Protein AF-0000000086458812 (afdb_homodimer)

InterPro domains:
  IPR002119 Histone H2A [PR00620] (12-34)
  IPR002119 Histone H2A [PR00620] (41-56)
  IPR002119 Histone H2A [PR00620] (56-69)
  IPR002119 Histone H2A [PR00620] (84-96)
  IPR002119 Histone H2A [PR00620] (98-116)
  IPR002119 Histone H2A [PTHR23430] (8-106)
  IPR002119 Histone H2A [SM00414] (1-117)
  IPR007125 Core Histone H2A/H2B/H3 domain [PF00125] (4-87)
  IPR009072 Histone-fold [G3DSA:1.10.20.10] (2-113)
  IPR009072 Histone-fold [SSF47113] (6-96)
  IPR032454 Histone H2A, C-terminal domain [PF16211] (92-106)
  IPR061508 Histone H2A, histone fold [cd00074] (14-102)

Sequence (238 aa):
MTGQRKTRAKASPKSRSSRAGLQFSVGRVHRLMRNANYADRIGAGASVLLAAVLEYLSAEILELAGNAAKDNKKIIIMPRHLQLAIRNDEKLNKLLEGVTIAQGGVPMPTDPPAPAPLFMTGQRKTRAKASPKSRSSRAGLQFSVGRVHRLMRNANYADRIGAGASVLLAAVLEYLSAEILELAGNAAKDNKKIIIMPRHLQLAIRNDEKLNKLLEGVTIAQGGVPMPTDPPAPAPLF

Secondary structure (DSSP, 8-state):
---------------HHHHHT-SS-HHHHHHHHHHHTSSSEE-HHHHHHHHHHHHHHHHHHHHHHHHHHHHTT-SEE-HHHHHHHHHHSHHHHHHTTT----SSSS---SS--------/---------------HHHHHT-SS-HHHHHHHHHHHTSSSEE-HHHHHHHHHHHHHHHHHHHHHHHHHHHHTT-SEE-HHHHHHHHHHSHHHHHHTTT----SS-----SS--------

pLDDT: mean 80.93, std 24.86, range [18.41, 98.75]

Foldseek 3Di:
DPPPPPPPPPDPDDAPCVVLVAPDRLVVLLVVVVVVPPDVDDDSVNSSVVSVVVVVVVVQLVVLLCVQCVVVVHPDRDPVSSVCSQCVDPVSCVVCPPVCPDHPPDDPPPDDDPDDPDD/DPPPPPPPPPDPDDAPCVVLVAPDRLVVLLVVVVVVPPDVDDDSVNSSVVRVVVVVVVVQLVVLLCVQCVVVVHPDRDPVSSVCSQCVDPVSCVVCPQVCPDHVDPDSDDDDDPDDPDD

Nearest PDB structures (foldseek):
  6jm9-assembly1_C  TM=9.000E-01  e=1.854E-10  Xenopus laevis
  7kbe-assembly1_G  TM=8.854E-01  e=5.019E-10  Xenopus laevis
  6ler-assembly2_Q  TM=8.755E-01  e=5.983E-10  Homo sapiens
  6jxd-assembly1_C  TM=8.112E-01  e=2.210E-10  Homo sapiens
  8vfz-assembly1_G  TM=7.801E-01  e=1.854E-10  Homo sapiens

Solvent-accessible surface area (backbone atoms only — not comparable to full-atom values): 13870 Å² total; per-residue (Å²): 134,84,78,78,74,73,72,74,75,75,76,71,80,73,51,72,20,59,75,60,72,42,88,53,56,28,70,58,43,37,49,51,54,56,71,65,56,52,44,86,37,74,36,71,60,24,22,47,48,51,40,51,50,51,51,52,51,48,50,52,48,41,49,40,10,24,50,43,14,46,78,67,75,38,59,44,32,37,46,64,20,44,51,48,29,34,64,71,31,68,61,49,28,63,68,47,57,84,62,51,77,59,77,95,56,78,69,60,49,84,73,81,77,83,75,76,80,80,127,135,84,77,76,74,74,73,72,74,75,76,72,80,73,50,73,19,61,66,38,70,42,87,55,55,28,68,58,43,37,48,51,54,57,70,65,57,52,44,86,38,74,35,71,52,23,23,49,46,52,41,52,51,50,51,52,51,49,52,54,50,42,50,40,9,24,49,43,14,48,78,67,74,39,59,44,31,37,44,64,20,44,52,49,28,35,63,70,30,68,59,50,28,63,69,49,57,86,63,46,78,40,82,109,55,68,69,51,64,90,78,80,77,84,77,77,83,79,128

Organism: Eptatretus burgeri (NCBI:txid7764)

Radius of gyration: 21.47 Å; Cα contacts (8 Å, |Δi|>4): 281; chains: 2; bounding box: 51×73×75 Å

Structure (mmCIF, N/CA/C/O backbone):
data_AF-0000000086458812-model_v1
#
loop_
_entity.id
_entity.type
_entity.pdbx_description
1 polymer 'Histone H2A'
#
loop_
_atom_site.group_PDB
_atom_site.id
_atom_site.type_symbol
_atom_site.label_atom_id
_atom_site.label_alt_id
_atom_site.label_comp_id
_atom_site.label_asym_id
_atom_site.label_entity_id
_atom_site.label_seq_id
_atom_site.pdbx_PDB_ins_code
_atom_site.Cartn_x
_atom_site.Cartn_y
_atom_site.Cartn_z
_atom_site.occupancy
_atom_site.B_iso_or_equiv
_atom_site.auth_seq_id
_atom_site.auth_comp_id
_atom_site.auth_asym_id
_atom_site.auth_atom_id
_atom_site.pdbx_PDB_model_num
ATOM 1 N N . MET A 1 1 ? -10.633 27.719 49.281 1 41.56 1 MET A N 1
ATOM 2 C CA . MET A 1 1 ? -10.188 26.453 48.688 1 41.56 1 MET A CA 1
ATOM 3 C C . MET A 1 1 ? -10.812 26.234 47.312 1 41.56 1 MET A C 1
ATOM 5 O O . MET A 1 1 ? -11.961 25.797 47.219 1 41.56 1 MET A O 1
ATOM 9 N N . THR A 1 2 ? -10.688 27.188 46.312 1 46.22 2 THR A N 1
ATOM 10 C CA . THR A 1 2 ? -11.172 27.188 44.938 1 46.22 2 THR A CA 1
ATOM 11 C C . THR A 1 2 ? -10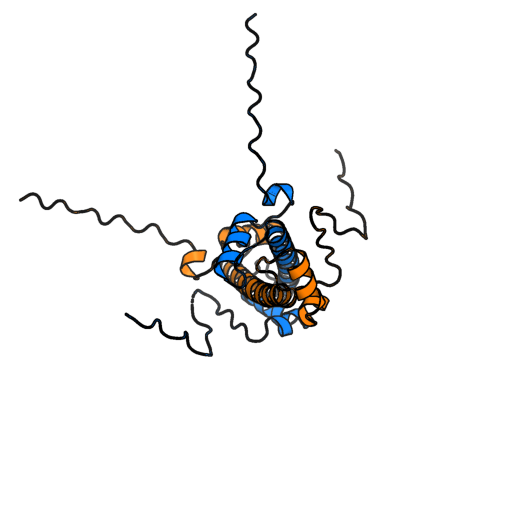.594 26.016 44.156 1 46.22 2 THR A C 1
ATOM 13 O O . THR A 1 2 ? -9.375 25.891 44.031 1 46.22 2 THR A O 1
ATOM 16 N N . GLY A 1 3 ? -11.102 24.734 44.25 1 47.94 3 GLY A N 1
ATOM 17 C CA . GLY A 1 3 ? -10.789 23.547 43.469 1 47.94 3 GLY A CA 1
ATOM 18 C C . GLY A 1 3 ? -10.68 23.828 41.969 1 47.94 3 GLY A C 1
ATOM 19 O O . GLY A 1 3 ? -11.617 24.344 41.375 1 47.94 3 GLY A O 1
ATOM 20 N N . GLN A 1 4 ? -9.562 24.25 41.406 1 56.12 4 GLN A N 1
ATOM 21 C CA . GLN A 1 4 ? -9.20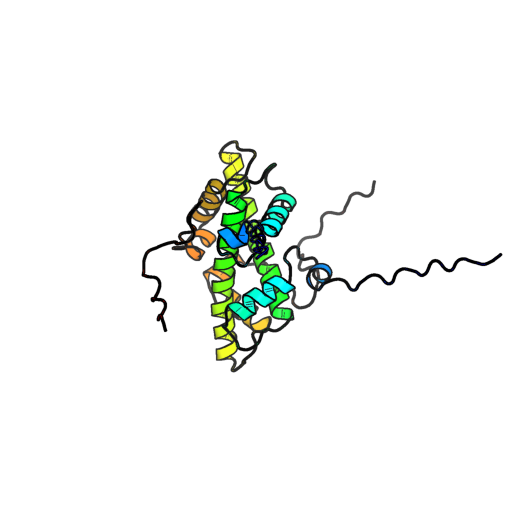3 24.344 40 1 56.12 4 GLN A CA 1
ATOM 22 C C . GLN A 1 4 ? -9.648 23.109 39.25 1 56.12 4 GLN A C 1
ATOM 24 O O . GLN A 1 4 ? -9.156 22 39.5 1 56.12 4 GLN A O 1
ATOM 29 N N . ARG A 1 5 ? -10.953 23.031 38.875 1 53.31 5 ARG A N 1
ATOM 30 C CA . ARG A 1 5 ? -11.43 21.984 37.969 1 53.31 5 ARG A CA 1
ATOM 31 C C . ARG A 1 5 ? -10.523 21.844 36.75 1 53.31 5 ARG A C 1
ATOM 33 O O . ARG A 1 5 ? -10.414 22.781 35.969 1 53.31 5 ARG A O 1
ATOM 40 N N . LYS A 1 6 ? -9.359 21.188 36.906 1 54.44 6 LYS A N 1
ATOM 41 C CA . LYS A 1 6 ? -8.633 20.797 35.688 1 54.44 6 LYS A CA 1
ATOM 42 C C . LYS A 1 6 ? -9.586 20.266 34.625 1 54.44 6 LYS A C 1
ATOM 44 O O . LYS A 1 6 ? -10.328 19.312 34.875 1 54.44 6 LYS A O 1
ATOM 49 N N . THR A 1 7 ? -10.188 21.141 33.812 1 56.72 7 THR A N 1
ATOM 50 C CA . THR A 1 7 ? -10.961 20.75 32.625 1 56.72 7 THR A CA 1
ATOM 51 C C . THR A 1 7 ? -10.297 19.594 31.891 1 56.72 7 THR A C 1
ATOM 53 O O . THR A 1 7 ? -9.102 19.656 31.578 1 56.72 7 THR A O 1
ATOM 56 N N . ARG A 1 8 ? -10.664 18.391 32.312 1 57.03 8 ARG A N 1
ATOM 57 C CA . ARG A 1 8 ? -10.219 17.219 31.578 1 57.03 8 ARG A CA 1
ATOM 58 C C . ARG A 1 8 ? -10.234 17.469 30.062 1 57.03 8 ARG A C 1
ATOM 60 O O . ARG A 1 8 ? -11.273 17.797 29.5 1 57.03 8 ARG A O 1
ATOM 67 N N . ALA A 1 9 ? -9.188 17.938 29.5 1 62.62 9 ALA A N 1
ATOM 68 C CA . ALA A 1 9 ? -9.016 18.125 28.062 1 62.62 9 ALA A CA 1
ATOM 69 C C . ALA A 1 9 ? -9.688 17 27.281 1 62.62 9 ALA A C 1
ATOM 71 O O . ALA A 1 9 ? -9.539 15.82 27.625 1 62.62 9 ALA A O 1
ATOM 72 N N . LYS A 1 10 ? -10.859 17.188 26.688 1 63.34 10 LYS A N 1
ATOM 73 C CA . LYS A 1 10 ? -11.602 16.266 25.844 1 63.34 10 LYS A CA 1
ATOM 74 C C . LYS A 1 10 ? -10.68 15.609 24.812 1 63.34 10 LYS A C 1
ATOM 76 O O . LYS A 1 10 ? -9.938 16.297 24.109 1 63.34 10 LYS A O 1
ATOM 81 N N . ALA A 1 11 ? -10.305 14.383 25.078 1 64.31 11 ALA A N 1
ATOM 82 C CA . ALA A 1 11 ? -9.453 13.617 24.172 1 64.31 11 ALA A CA 1
ATOM 83 C C . ALA A 1 11 ? -9.953 13.727 22.734 1 64.31 11 ALA A C 1
ATOM 85 O O . ALA A 1 11 ? -11.156 13.641 22.484 1 64.31 11 ALA A O 1
ATOM 86 N N . SER A 1 12 ? -9.258 14.469 21.828 1 72.75 12 SER A N 1
ATOM 87 C CA . SER A 1 12 ? -9.602 14.609 20.422 1 72.75 12 SER A CA 1
ATOM 88 C C . SER A 1 12 ? -9.961 13.258 19.797 1 72.75 12 SER A C 1
ATOM 90 O O . SER A 1 12 ? -9.406 12.227 20.188 1 72.75 12 SER A O 1
ATOM 92 N N . PRO A 1 13 ? -11.078 13.211 19.188 1 77.44 13 PRO A N 1
ATOM 93 C CA . PRO A 1 13 ? -11.492 11.953 18.562 1 77.44 13 PRO A CA 1
ATOM 94 C C . PRO A 1 13 ? -10.367 11.297 17.766 1 77.44 13 PRO A C 1
ATOM 96 O O . PRO A 1 13 ? -9.562 11.992 17.141 1 77.44 13 PRO A O 1
ATOM 99 N N . LYS A 1 14 ? -10.102 10.133 18.125 1 86.12 14 LYS A N 1
ATOM 100 C CA . LYS A 1 14 ? -9.109 9.352 17.391 1 86.12 14 LYS A CA 1
ATOM 101 C C . LYS A 1 14 ? -9.469 9.242 15.914 1 86.12 14 LYS A C 1
ATOM 103 O O . LYS A 1 14 ? -10.648 9.141 15.562 1 86.12 14 LYS A O 1
ATOM 108 N N . SER A 1 15 ? -8.469 9.336 15 1 88.69 15 SER A N 1
ATOM 109 C CA . SER A 1 15 ? -8.672 9.156 13.57 1 88.69 15 SER A CA 1
ATOM 110 C C . SER A 1 15 ? -9.117 7.73 13.25 1 88.69 15 SER A C 1
ATOM 112 O O . SER A 1 15 ? -8.984 6.832 14.078 1 88.69 15 SER A O 1
ATOM 114 N N . ARG A 1 16 ? -9.672 7.516 12.148 1 89.12 16 ARG A N 1
ATOM 115 C CA . ARG A 1 16 ? -10.062 6.184 11.695 1 89.12 16 ARG A CA 1
ATOM 116 C C . ARG A 1 16 ? -8.859 5.246 11.664 1 89.12 16 ARG A C 1
ATOM 118 O O . ARG A 1 16 ? -8.969 4.074 12.031 1 89.12 16 ARG A O 1
ATOM 125 N N . SER A 1 17 ? -7.699 5.734 11.266 1 92.31 17 SER A N 1
ATOM 126 C CA . SER A 1 17 ? -6.473 4.945 11.242 1 92.31 17 SER A CA 1
ATOM 127 C C . SER A 1 17 ? -6.086 4.48 12.641 1 92.31 17 SER A C 1
ATOM 129 O O . SER A 1 17 ? -5.762 3.311 12.852 1 92.31 17 SER A O 1
ATOM 131 N N . SER A 1 18 ? -6.176 5.406 13.547 1 91.62 18 SER A N 1
ATOM 132 C CA . SER A 1 18 ? -5.809 5.102 14.922 1 91.62 18 SER A CA 1
ATOM 133 C C . SER A 1 18 ? -6.762 4.078 15.531 1 91.62 18 SER A C 1
ATOM 135 O O . SER A 1 18 ? -6.328 3.15 16.219 1 91.62 18 SER A O 1
ATOM 137 N N . ARG A 1 19 ? -7.988 4.238 15.273 1 89.88 19 ARG A N 1
ATOM 138 C CA . ARG A 1 19 ? -8.984 3.311 15.797 1 89.88 19 ARG A CA 1
ATOM 139 C C . ARG A 1 19 ? -8.781 1.909 15.227 1 89.88 19 ARG A C 1
ATOM 141 O O . ARG A 1 19 ? -9.016 0.914 15.914 1 89.88 19 ARG A O 1
ATOM 148 N N . ALA A 1 20 ? -8.289 1.867 14.008 1 91.06 20 ALA A N 1
ATOM 149 C CA . ALA A 1 20 ? -8.094 0.583 13.336 1 91.06 20 ALA A CA 1
ATOM 150 C C . ALA A 1 20 ? -6.688 0.043 13.586 1 91.06 20 ALA A C 1
ATOM 152 O O . ALA A 1 20 ? -6.355 -1.059 13.141 1 91.06 20 ALA A O 1
ATOM 153 N N . GLY A 1 21 ? -5.832 0.818 14.312 1 90.62 21 GLY A N 1
ATOM 154 C CA . GLY A 1 21 ? -4.465 0.389 14.57 1 90.62 21 GLY A CA 1
ATOM 155 C C . GLY A 1 21 ? -3.609 0.337 13.32 1 90.62 21 GLY A C 1
ATOM 156 O O . GLY A 1 21 ? -2.734 -0.523 13.195 1 90.62 21 GLY A O 1
ATOM 157 N N . LEU A 1 22 ? -3.932 1.217 12.398 1 92.81 22 LEU A N 1
ATOM 158 C CA . LEU A 1 22 ? -3.236 1.194 11.109 1 92.81 22 LEU A CA 1
ATOM 159 C C . LEU A 1 22 ? -2.178 2.291 11.047 1 92.81 22 LEU A C 1
ATOM 161 O O . LEU A 1 22 ? -2.379 3.387 11.578 1 92.81 22 LEU A O 1
ATOM 165 N N . GLN A 1 23 ? -1.106 1.915 10.43 1 93.5 23 GLN A N 1
ATOM 166 C CA . GLN A 1 23 ? -0.042 2.891 10.219 1 93.5 23 GLN A CA 1
ATOM 167 C C . GLN A 1 23 ? -0.366 3.812 9.047 1 93.5 23 GLN A C 1
ATOM 169 O O . GLN A 1 23 ? -0.039 5 9.07 1 93.5 23 GLN A O 1
ATOM 174 N N . PHE A 1 24 ? -0.963 3.199 8.047 1 94.81 24 PHE A N 1
ATOM 175 C CA . PHE A 1 24 ? -1.368 4.035 6.918 1 94.81 24 PHE A CA 1
ATOM 176 C C . PHE A 1 24 ? -2.527 4.945 7.312 1 94.81 24 PHE A C 1
ATOM 178 O O . PHE A 1 24 ? -3.42 4.535 8.055 1 94.81 24 PHE A O 1
ATOM 185 N N . SER A 1 25 ? -2.479 6.105 6.727 1 94.25 25 SER A N 1
ATOM 186 C CA . SER A 1 25 ? -3.615 7.004 6.895 1 94.25 25 SER A CA 1
ATOM 187 C C . SER A 1 25 ? -4.824 6.52 6.098 1 94.25 25 SER A C 1
ATOM 189 O O . SER A 1 25 ? -4.812 6.543 4.863 1 94.25 25 SER A O 1
ATOM 191 N N . VAL A 1 26 ? -5.867 6.227 6.82 1 96 26 VAL A N 1
ATOM 192 C CA . VAL A 1 26 ? -7.082 5.762 6.156 1 96 26 VAL A CA 1
ATOM 193 C C . VAL A 1 26 ? -7.656 6.879 5.289 1 96 26 VAL A C 1
ATOM 195 O O . VAL A 1 26 ? -8.188 6.621 4.203 1 96 26 VAL A O 1
ATOM 198 N N . GLY A 1 27 ? -7.582 8.125 5.789 1 95.88 27 GLY A N 1
ATOM 199 C CA . GLY A 1 27 ? -8.047 9.258 5 1 95.88 27 GLY A CA 1
ATOM 200 C C . GLY A 1 27 ? -7.34 9.383 3.662 1 95.88 27 GLY A C 1
ATOM 201 O O . GLY A 1 27 ? -7.977 9.648 2.641 1 95.88 27 GLY A O 1
ATOM 202 N N . ARG A 1 28 ? -6.082 9.227 3.643 1 95.44 28 ARG A N 1
ATOM 203 C CA . ARG A 1 28 ? -5.312 9.328 2.406 1 95.44 28 ARG A CA 1
ATOM 204 C C . ARG A 1 28 ? -5.629 8.156 1.475 1 95.44 28 ARG A C 1
ATOM 206 O O . ARG A 1 28 ? -5.711 8.336 0.257 1 95.44 28 ARG A O 1
ATOM 213 N N . VAL A 1 29 ? -5.773 6.969 2.059 1 97.44 29 VAL A N 1
ATOM 214 C CA . VAL A 1 29 ? -6.148 5.809 1.257 1 97.44 29 VAL A CA 1
ATOM 215 C C . VAL A 1 29 ? -7.523 6.035 0.631 1 97.44 29 VAL A C 1
ATOM 217 O O . VAL A 1 29 ? -7.738 5.715 -0.539 1 97.44 29 VAL A O 1
ATOM 220 N N . HIS A 1 30 ? -8.375 6.598 1.364 1 97.81 30 HIS A N 1
ATOM 221 C CA . HIS A 1 30 ? -9.703 6.91 0.845 1 97.81 30 HIS A CA 1
ATOM 222 C C . HIS A 1 30 ? -9.617 7.852 -0.353 1 97.81 30 HIS A C 1
ATOM 224 O O . HIS A 1 30 ? -10.305 7.648 -1.355 1 97.81 30 HIS A O 1
ATOM 230 N N . ARG A 1 31 ? -8.828 8.836 -0.227 1 97.06 31 ARG A N 1
ATOM 231 C CA . ARG A 1 31 ? -8.656 9.781 -1.325 1 97.06 31 ARG A CA 1
ATOM 232 C C . ARG A 1 31 ? -8.07 9.094 -2.553 1 97.06 31 ARG A C 1
ATOM 234 O O . ARG A 1 31 ? -8.492 9.352 -3.68 1 97.06 31 ARG A O 1
ATOM 241 N N . LEU A 1 32 ? -7.086 8.312 -2.297 1 96.56 32 LEU A N 1
ATOM 242 C CA . LEU A 1 32 ? -6.496 7.531 -3.379 1 96.56 32 LEU A CA 1
ATOM 243 C C . LEU A 1 32 ? -7.562 6.707 -4.094 1 96.56 32 LEU A C 1
ATOM 245 O O . LEU A 1 32 ? -7.602 6.672 -5.328 1 96.56 32 LEU A O 1
ATOM 249 N N . MET A 1 33 ? -8.422 6.078 -3.332 1 98.12 33 MET A N 1
ATOM 250 C CA . MET A 1 33 ? -9.492 5.262 -3.891 1 98.12 33 MET A CA 1
ATOM 251 C C . MET A 1 33 ? -10.438 6.109 -4.742 1 98.12 33 MET A C 1
ATOM 253 O O . MET A 1 33 ? -10.836 5.695 -5.832 1 98.12 33 MET A O 1
ATOM 257 N N . ARG A 1 34 ? -10.75 7.223 -4.211 1 97.56 34 ARG A N 1
ATOM 258 C CA . ARG A 1 34 ? -11.656 8.117 -4.926 1 97.56 34 ARG A CA 1
ATOM 259 C C . ARG A 1 34 ? -11.023 8.602 -6.23 1 97.56 34 ARG A C 1
ATOM 261 O O . ARG A 1 34 ? -11.695 8.656 -7.266 1 97.56 34 ARG A O 1
ATOM 268 N N . ASN A 1 35 ? -9.758 8.914 -6.152 1 96.31 35 ASN A N 1
ATOM 269 C CA . ASN A 1 35 ? -9.047 9.438 -7.32 1 96.31 35 ASN A CA 1
ATOM 270 C C . ASN A 1 35 ? -8.898 8.367 -8.406 1 96.31 35 ASN A C 1
ATOM 272 O O . ASN A 1 35 ? -8.781 8.695 -9.586 1 96.31 35 ASN A O 1
ATOM 276 N N . ALA A 1 36 ? -8.883 7.125 -8.023 1 96.12 36 ALA A N 1
ATOM 277 C CA . ALA A 1 36 ? -8.742 6.027 -8.977 1 96.12 36 ALA A CA 1
ATOM 278 C C . ALA A 1 36 ? -9.984 5.902 -9.852 1 96.12 36 ALA A C 1
ATOM 280 O O . ALA A 1 36 ? -9.922 5.348 -10.953 1 96.12 36 ALA A O 1
ATOM 281 N N . ASN A 1 37 ? -11.148 6.297 -9.352 1 96.94 37 ASN A N 1
ATOM 282 C CA . ASN A 1 37 ? -12.391 6.441 -10.094 1 96.94 37 ASN A CA 1
ATOM 283 C C . ASN A 1 37 ? -12.859 5.109 -10.672 1 96.94 37 ASN A C 1
ATOM 285 O O . ASN A 1 37 ? -13.266 5.035 -11.836 1 96.94 37 ASN A O 1
ATOM 289 N N . TYR A 1 38 ? -12.734 4.113 -9.859 1 97.88 38 TYR A N 1
ATOM 290 C CA . TYR A 1 38 ? -13.25 2.816 -10.297 1 97.88 38 TYR A CA 1
ATOM 291 C C . TYR A 1 38 ? -14.695 2.631 -9.859 1 97.88 38 TYR A C 1
ATOM 293 O O . TYR A 1 38 ? -15.352 1.661 -10.25 1 97.88 38 TYR A O 1
ATOM 301 N N . ALA A 1 39 ? -15.219 3.502 -8.992 1 98.19 39 ALA A N 1
ATOM 302 C CA . ALA A 1 39 ? -16.609 3.566 -8.555 1 98.19 39 ALA A CA 1
ATOM 303 C C . ALA A 1 39 ? -17.016 5 -8.227 1 98.19 39 ALA A C 1
ATOM 305 O O . ALA A 1 39 ? -16.172 5.848 -7.969 1 98.19 39 ALA A O 1
ATOM 306 N N . ASP A 1 40 ? -18.25 5.219 -8.188 1 97.94 40 ASP A N 1
ATOM 307 C CA . ASP A 1 40 ? -18.734 6.562 -7.895 1 97.94 40 ASP A CA 1
ATOM 308 C C . ASP A 1 40 ? -18.5 6.934 -6.434 1 97.94 40 ASP A C 1
ATOM 310 O O . ASP A 1 40 ? -18.281 8.102 -6.113 1 97.94 40 ASP A O 1
ATOM 314 N N . ARG A 1 41 ? -18.578 5.891 -5.637 1 98.38 41 ARG A N 1
ATOM 315 C CA . ARG A 1 41 ? -18.438 6.113 -4.199 1 98.38 41 ARG A CA 1
ATOM 316 C C . ARG A 1 41 ? -17.562 5.047 -3.555 1 98.38 41 ARG A C 1
ATOM 318 O O . ARG A 1 41 ? -17.406 3.953 -4.102 1 98.38 41 ARG A O 1
ATOM 325 N N . ILE A 1 42 ? -17.031 5.48 -2.49 1 98.56 42 ILE A N 1
ATOM 326 C CA . ILE A 1 42 ? -16.188 4.582 -1.708 1 98.56 42 ILE A CA 1
ATOM 327 C C . ILE A 1 42 ? -16.719 4.492 -0.278 1 98.56 42 ILE A C 1
ATOM 329 O O . ILE A 1 42 ? -16.906 5.516 0.386 1 98.56 42 ILE A O 1
ATOM 333 N N . GLY A 1 43 ? -16.953 3.271 0.154 1 97.12 43 GLY A N 1
ATOM 334 C CA . GLY A 1 43 ? -17.328 3.082 1.546 1 97.12 43 GLY A CA 1
ATOM 335 C C . GLY A 1 43 ? -16.172 3.271 2.508 1 97.12 43 GLY A C 1
ATOM 336 O O . GLY A 1 43 ? -15.023 2.918 2.191 1 97.12 43 GLY A O 1
ATOM 337 N N . ALA A 1 44 ? -16.531 3.752 3.664 1 95.5 44 ALA A N 1
ATOM 338 C CA . ALA A 1 44 ? -15.5 3.98 4.68 1 95.5 44 ALA A CA 1
ATOM 339 C C . ALA A 1 44 ? -14.789 2.68 5.043 1 95.5 44 ALA A C 1
ATOM 341 O O . ALA A 1 44 ? -13.57 2.658 5.207 1 95.5 44 ALA A O 1
ATOM 342 N N . GLY A 1 45 ? -15.562 1.635 5.172 1 95.69 45 GLY A N 1
ATOM 343 C CA . GLY A 1 45 ? -14.984 0.346 5.516 1 95.69 45 GLY A CA 1
ATOM 344 C C . GLY A 1 45 ? -14.047 -0.188 4.449 1 95.69 45 GLY A C 1
ATOM 345 O O . GLY A 1 45 ? -13.094 -0.914 4.754 1 95.69 45 GLY A O 1
ATOM 346 N N . ALA A 1 46 ? -14.336 0.198 3.234 1 97.31 46 ALA A N 1
ATOM 347 C CA . ALA A 1 46 ? -13.469 -0.246 2.143 1 97.31 46 ALA A CA 1
ATOM 348 C C . ALA A 1 46 ? -12.078 0.38 2.252 1 97.31 46 ALA A C 1
ATOM 350 O O . ALA A 1 46 ? -11.07 -0.287 2.012 1 97.31 46 ALA A O 1
ATOM 351 N N . SER A 1 47 ? -12.086 1.611 2.609 1 97.44 47 SER A N 1
ATOM 352 C CA . SER A 1 47 ? -10.805 2.297 2.771 1 97.44 47 SER A CA 1
ATOM 353 C C . SER A 1 47 ? -9.984 1.679 3.898 1 97.44 47 SER A C 1
ATOM 355 O O . SER A 1 47 ? -8.766 1.556 3.789 1 97.44 47 SER A O 1
ATOM 357 N N . VAL A 1 48 ? -10.633 1.315 4.961 1 96 48 VAL A N 1
ATOM 358 C CA . VAL A 1 48 ? -9.953 0.669 6.074 1 96 48 VAL A CA 1
ATOM 359 C C . VAL A 1 48 ? -9.375 -0.669 5.621 1 96 48 VAL A C 1
ATOM 361 O O . VAL A 1 48 ? -8.211 -0.979 5.902 1 96 48 VAL A O 1
ATOM 364 N N . LEU A 1 49 ? -10.156 -1.389 4.914 1 95.44 49 LEU A N 1
ATOM 365 C CA . LEU A 1 49 ? -9.711 -2.705 4.465 1 95.44 49 LEU A CA 1
ATOM 366 C C . LEU A 1 49 ? -8.523 -2.582 3.508 1 95.44 49 LEU A C 1
ATOM 368 O O . LEU A 1 49 ? -7.551 -3.328 3.619 1 95.44 49 LEU A O 1
ATOM 372 N N . LEU A 1 50 ? -8.625 -1.692 2.551 1 97.06 50 LEU A N 1
ATOM 373 C CA . LEU A 1 50 ? -7.516 -1.544 1.618 1 97.06 50 LEU A CA 1
ATOM 374 C C . LEU A 1 50 ? -6.246 -1.117 2.348 1 97.06 50 LEU A C 1
ATOM 376 O O . LEU A 1 50 ? -5.16 -1.611 2.047 1 97.06 50 LEU A O 1
ATOM 380 N N . ALA A 1 51 ? -6.391 -0.201 3.291 1 96.81 51 ALA A N 1
ATOM 381 C CA . ALA A 1 51 ? -5.23 0.216 4.074 1 96.81 51 ALA A CA 1
ATOM 382 C C . A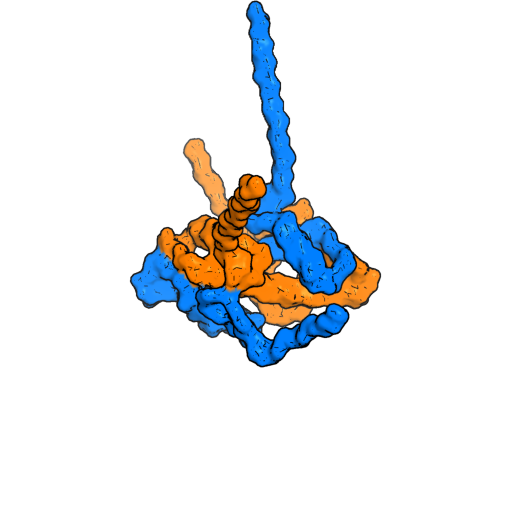LA A 1 51 ? -4.602 -0.971 4.801 1 96.81 51 ALA A C 1
ATOM 384 O O . ALA A 1 51 ? -3.377 -1.11 4.832 1 96.81 51 ALA A O 1
ATOM 385 N N . ALA A 1 52 ? -5.434 -1.826 5.367 1 95.38 52 ALA A N 1
ATOM 386 C CA . ALA A 1 52 ? -4.945 -3.01 6.066 1 95.38 52 ALA A CA 1
ATOM 387 C C . ALA A 1 52 ? -4.23 -3.959 5.105 1 95.38 52 ALA A C 1
ATOM 389 O O . ALA A 1 52 ? -3.168 -4.492 5.426 1 95.38 52 ALA A O 1
ATOM 390 N N . VAL A 1 53 ? -4.762 -4.113 3.963 1 96.19 53 VAL A N 1
ATOM 391 C CA . VAL A 1 53 ? -4.176 -4.98 2.945 1 96.19 53 VAL A CA 1
ATOM 392 C C . VAL A 1 53 ? -2.805 -4.441 2.537 1 96.19 53 VAL A C 1
ATOM 394 O O . VAL A 1 53 ? -1.832 -5.195 2.463 1 96.19 53 VAL A O 1
ATOM 397 N N . LEU A 1 54 ? -2.758 -3.162 2.322 1 96.56 54 LEU A N 1
ATOM 398 C CA . LEU A 1 54 ? -1.501 -2.545 1.912 1 96.56 54 LEU A CA 1
ATOM 399 C C . LEU A 1 54 ? -0.457 -2.654 3.02 1 96.56 54 LEU A C 1
ATOM 401 O O . LEU A 1 54 ? 0.732 -2.826 2.742 1 96.56 54 LEU A O 1
ATOM 405 N N . GLU A 1 55 ? -0.938 -2.525 4.262 1 94.69 55 GLU A N 1
ATOM 406 C CA . GLU A 1 55 ? -0.005 -2.695 5.371 1 94.69 55 GLU A CA 1
ATOM 407 C C . GLU A 1 55 ? 0.548 -4.117 5.414 1 94.69 55 GLU A C 1
ATOM 409 O O . GLU A 1 55 ? 1.746 -4.316 5.625 1 94.69 55 GLU A O 1
ATOM 414 N N . TYR A 1 56 ? -0.281 -5.051 5.23 1 94.12 56 TYR A N 1
ATOM 415 C CA . TYR A 1 56 ? 0.165 -6.438 5.199 1 94.12 56 TYR A CA 1
ATOM 416 C C . TYR A 1 56 ? 1.161 -6.668 4.07 1 94.12 56 TYR A C 1
ATOM 418 O O . TYR A 1 56 ? 2.211 -7.281 4.273 1 94.12 56 TYR A O 1
ATOM 426 N N . LEU A 1 57 ? 0.873 -6.199 2.887 1 95.75 57 LEU A N 1
ATOM 427 C CA . LEU A 1 57 ? 1.748 -6.363 1.729 1 95.75 57 LEU A CA 1
ATOM 428 C C . LEU A 1 57 ? 3.088 -5.672 1.961 1 95.75 57 LEU A C 1
ATOM 430 O O . LEU A 1 57 ? 4.133 -6.188 1.563 1 95.75 57 LEU A O 1
ATOM 434 N N . SER A 1 58 ? 3.049 -4.512 2.568 1 97.06 58 SER A N 1
ATOM 435 C CA . SER A 1 58 ? 4.285 -3.803 2.887 1 97.06 58 SER A CA 1
ATOM 436 C C . SER A 1 58 ? 5.176 -4.629 3.807 1 97.06 58 SER A C 1
ATOM 438 O O . SER A 1 58 ? 6.391 -4.695 3.609 1 97.06 58 SER A O 1
ATOM 440 N N . ALA A 1 59 ? 4.543 -5.223 4.836 1 95.31 59 ALA A N 1
ATOM 441 C CA . ALA A 1 59 ? 5.309 -6.051 5.762 1 95.31 59 ALA A CA 1
ATOM 442 C C . ALA A 1 59 ? 5.953 -7.23 5.043 1 95.31 59 ALA A C 1
ATOM 444 O O . ALA A 1 59 ? 7.121 -7.551 5.281 1 95.31 59 ALA A O 1
ATOM 445 N N . GLU A 1 60 ? 5.207 -7.793 4.211 1 95 60 GLU A N 1
ATOM 446 C CA . GLU A 1 60 ? 5.715 -8.938 3.455 1 95 60 GLU A CA 1
ATOM 447 C C . GLU A 1 60 ? 6.895 -8.531 2.576 1 95 60 GLU A C 1
ATOM 449 O O . GLU A 1 60 ? 7.934 -9.195 2.576 1 95 60 GLU A O 1
ATOM 454 N N . ILE A 1 61 ? 6.758 -7.488 1.833 1 97.5 61 ILE A N 1
ATOM 455 C CA . ILE A 1 61 ? 7.805 -7.016 0.933 1 97.5 61 ILE A CA 1
ATOM 456 C C . ILE A 1 61 ? 9.031 -6.602 1.741 1 97.5 61 ILE A C 1
ATOM 458 O O . ILE A 1 61 ? 10.164 -6.926 1.372 1 97.5 61 ILE A O 1
ATOM 462 N N . LEU A 1 62 ? 8.797 -5.988 2.836 1 98.31 62 LEU A N 1
ATOM 463 C CA . LEU A 1 62 ? 9.898 -5.484 3.648 1 98.31 62 LEU A CA 1
ATOM 464 C C . LEU A 1 62 ? 10.672 -6.633 4.281 1 98.31 62 LEU A C 1
ATOM 466 O O . LEU A 1 62 ? 11.898 -6.566 4.406 1 98.31 62 LEU A O 1
ATOM 470 N N . GLU A 1 63 ? 9.953 -7.555 4.754 1 98.25 63 GLU A N 1
ATOM 471 C CA . GLU A 1 63 ? 10.633 -8.719 5.312 1 98.25 63 GLU A CA 1
ATOM 472 C C . GLU A 1 63 ? 11.578 -9.352 4.289 1 98.25 63 GLU A C 1
ATOM 474 O O . GLU A 1 63 ? 12.734 -9.641 4.602 1 98.25 63 GLU A O 1
ATOM 479 N N . LEU A 1 64 ? 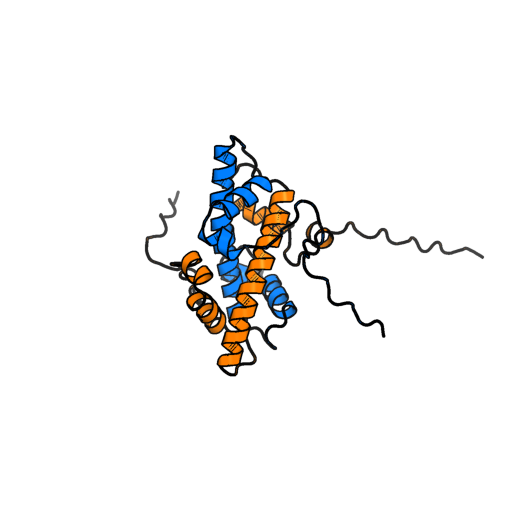11.109 -9.547 3.088 1 98.38 64 LEU A N 1
ATOM 480 C CA . LEU A 1 64 ? 11.93 -10.117 2.02 1 98.38 64 LEU A CA 1
ATOM 481 C C . LEU A 1 64 ? 13.078 -9.188 1.66 1 98.38 64 LEU A C 1
ATOM 483 O O . LEU A 1 64 ? 14.203 -9.641 1.429 1 98.38 64 LEU A O 1
ATOM 487 N N . ALA A 1 65 ? 12.852 -7.93 1.617 1 98.56 65 ALA A N 1
ATOM 488 C CA . ALA A 1 65 ? 13.883 -6.949 1.299 1 98.56 65 ALA A CA 1
ATOM 489 C C . ALA A 1 65 ? 14.953 -6.906 2.389 1 98.56 65 ALA A C 1
ATOM 491 O O . ALA A 1 65 ? 16.141 -6.73 2.1 1 98.56 65 ALA A O 1
ATOM 492 N N . GLY A 1 66 ? 14.5 -6.988 3.631 1 98.75 66 GLY A N 1
ATOM 493 C CA . GLY A 1 66 ? 15.453 -7.07 4.723 1 98.75 66 GLY A CA 1
ATOM 494 C C . GLY A 1 66 ? 16.391 -8.258 4.609 1 98.75 66 GLY A C 1
ATOM 495 O O . GLY A 1 66 ? 17.594 -8.125 4.82 1 98.75 66 GLY A O 1
ATOM 496 N N . ASN A 1 67 ? 15.82 -9.359 4.293 1 98.69 67 ASN A N 1
ATOM 497 C CA . ASN A 1 67 ? 16.625 -10.555 4.078 1 98.69 67 ASN A CA 1
ATOM 498 C C . ASN A 1 67 ? 17.609 -10.367 2.92 1 98.69 67 ASN A C 1
ATOM 500 O O . ASN A 1 67 ? 18.766 -10.797 3 1 98.69 67 ASN A O 1
ATOM 504 N N . ALA A 1 68 ? 17.125 -9.789 1.857 1 98.38 68 ALA A N 1
ATOM 505 C CA . ALA A 1 68 ? 18 -9.508 0.715 1 98.38 68 ALA A CA 1
ATOM 506 C C . ALA A 1 68 ? 19.156 -8.594 1.114 1 98.38 68 ALA A C 1
ATOM 508 O O . ALA A 1 68 ? 20.297 -8.805 0.695 1 98.38 68 ALA A 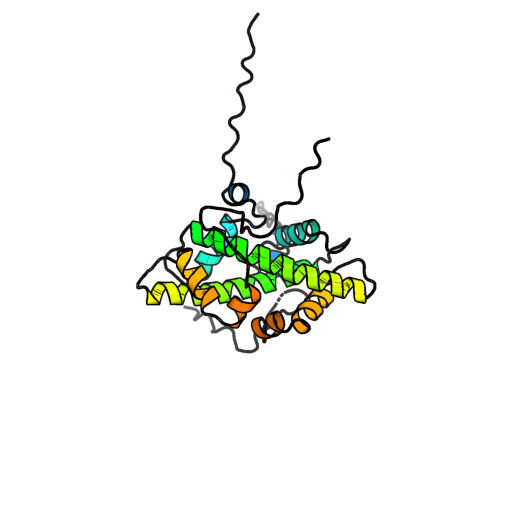O 1
ATOM 509 N N . ALA A 1 69 ? 18.844 -7.617 1.897 1 98.69 69 ALA A N 1
ATOM 510 C CA . ALA A 1 69 ? 19.891 -6.73 2.391 1 98.69 69 ALA A CA 1
ATOM 511 C C . ALA A 1 69 ? 20.906 -7.5 3.232 1 98.69 69 ALA A C 1
ATOM 513 O O . ALA A 1 69 ? 22.109 -7.398 3.002 1 98.69 69 ALA A O 1
ATOM 514 N N . LYS A 1 70 ? 20.453 -8.273 4.117 1 98.38 70 LYS A N 1
ATOM 515 C CA . LYS A 1 70 ? 21.297 -9.062 4.996 1 98.38 70 LYS A CA 1
ATOM 516 C C . LYS A 1 70 ? 22.172 -10.031 4.195 1 98.38 70 LYS A C 1
ATOM 518 O O . LYS A 1 70 ? 23.359 -10.188 4.477 1 98.38 70 LYS A O 1
ATOM 523 N N . ASP A 1 71 ? 21.594 -10.695 3.303 1 98.12 71 ASP A N 1
ATOM 524 C CA . ASP A 1 71 ? 22.312 -11.625 2.451 1 98.12 71 ASP A CA 1
ATOM 525 C C . ASP A 1 71 ? 23.438 -10.922 1.694 1 98.12 71 ASP A C 1
ATOM 527 O O . ASP A 1 71 ? 24.422 -11.555 1.301 1 98.12 71 ASP A O 1
ATOM 531 N N . ASN A 1 72 ? 23.266 -9.586 1.54 1 97.88 72 ASN A N 1
ATOM 532 C CA . ASN A 1 72 ? 24.281 -8.789 0.863 1 97.88 72 ASN A CA 1
ATOM 533 C C . ASN A 1 72 ? 25.172 -8.055 1.86 1 97.88 72 ASN A C 1
ATOM 535 O O . ASN A 1 72 ? 25.922 -7.148 1.482 1 97.88 72 ASN A O 1
ATOM 539 N N . LYS A 1 73 ? 24.969 -8.406 3.086 1 98.12 73 LYS A N 1
ATOM 540 C CA . LYS A 1 73 ? 25.781 -7.895 4.188 1 98.12 73 LYS A CA 1
ATOM 541 C C . LYS A 1 73 ? 25.625 -6.383 4.32 1 98.12 73 LYS A C 1
ATOM 543 O O . LYS A 1 73 ? 26.609 -5.668 4.512 1 98.12 73 LYS A O 1
ATOM 548 N N . LYS A 1 74 ? 24.391 -5.922 4.066 1 98.19 74 LYS A N 1
ATOM 549 C CA . LYS A 1 74 ? 24.062 -4.508 4.254 1 98.19 74 LYS A CA 1
ATOM 550 C C . LYS A 1 74 ? 23.172 -4.309 5.473 1 98.19 74 LYS A C 1
ATOM 552 O O . LYS A 1 74 ? 22.312 -5.145 5.77 1 98.19 74 LYS A O 1
ATOM 557 N N . ILE A 1 75 ? 23.359 -3.162 6.074 1 98 75 ILE A N 1
ATOM 558 C CA . ILE A 1 75 ? 22.547 -2.838 7.234 1 98 75 ILE A CA 1
ATOM 559 C C . ILE A 1 75 ? 21.406 -1.908 6.816 1 98 75 ILE A C 1
ATOM 561 O O . ILE A 1 75 ? 20.562 -1.539 7.641 1 98 75 ILE A O 1
ATOM 565 N N . ILE A 1 76 ? 21.391 -1.451 5.453 1 98.62 76 ILE A N 1
ATOM 566 C CA . ILE A 1 76 ? 20.422 -0.509 4.902 1 98.62 76 ILE A CA 1
ATOM 567 C C . ILE A 1 76 ? 19.625 -1.184 3.793 1 98.62 76 ILE A C 1
ATOM 569 O O . ILE A 1 76 ? 20.188 -1.864 2.934 1 98.62 76 ILE A O 1
ATOM 573 N N . ILE A 1 77 ? 18.344 -1.135 3.859 1 98.62 77 ILE A N 1
ATOM 574 C CA . ILE A 1 77 ? 17.531 -1.534 2.727 1 98.62 77 ILE A CA 1
ATOM 575 C C . ILE A 1 77 ? 17.578 -0.456 1.646 1 98.62 77 ILE A C 1
ATOM 577 O O . ILE A 1 77 ? 17.125 0.675 1.868 1 98.62 77 ILE A O 1
ATOM 581 N N . MET A 1 78 ? 18.109 -0.776 0.552 1 98.06 78 MET A N 1
ATOM 582 C CA . MET A 1 78 ? 18.156 0.069 -0.637 1 98.06 78 MET A CA 1
ATOM 583 C C . MET A 1 78 ? 17.172 -0.421 -1.692 1 98.06 78 MET A C 1
ATOM 585 O O . MET A 1 78 ? 16.625 -1.519 -1.574 1 98.06 78 MET A O 1
ATOM 589 N N . PRO A 1 79 ? 16.938 0.454 -2.723 1 96.75 79 PRO A N 1
ATOM 590 C CA . PRO A 1 79 ? 15.977 0.043 -3.754 1 96.75 79 PRO A CA 1
ATOM 591 C C . PRO A 1 79 ? 16.312 -1.32 -4.355 1 96.75 79 PRO A C 1
ATOM 593 O O . PRO A 1 79 ? 15.406 -2.113 -4.633 1 96.75 79 PRO A O 1
ATOM 596 N N . ARG A 1 80 ? 17.547 -1.579 -4.477 1 96.12 80 ARG A N 1
ATOM 597 C CA . ARG A 1 80 ? 17.938 -2.844 -5.086 1 96.12 80 ARG A CA 1
ATOM 598 C C . ARG A 1 80 ? 17.469 -4.027 -4.25 1 96.12 80 ARG A C 1
ATOM 600 O O . ARG A 1 80 ? 17.094 -5.07 -4.797 1 96.12 80 ARG A O 1
ATOM 607 N N . HIS A 1 81 ? 17.453 -3.895 -2.973 1 98.25 81 HIS A N 1
ATOM 608 C CA . HIS A 1 81 ? 17.016 -4.98 -2.107 1 98.25 81 HIS A CA 1
ATOM 609 C C . HIS A 1 81 ? 15.516 -5.234 -2.27 1 98.25 81 HIS A C 1
ATOM 611 O O . HIS A 1 81 ? 15.062 -6.379 -2.197 1 98.25 81 HIS A O 1
ATOM 617 N N . LEU A 1 82 ? 14.734 -4.184 -2.463 1 97.56 82 LEU A N 1
ATOM 618 C CA . LEU A 1 82 ? 13.32 -4.344 -2.77 1 97.56 82 LEU A CA 1
ATOM 619 C C . LEU A 1 82 ? 13.133 -5.055 -4.105 1 97.56 82 LEU A C 1
ATOM 621 O O . LEU A 1 82 ? 12.312 -5.973 -4.215 1 97.56 82 LEU A O 1
ATOM 625 N N . GLN A 1 83 ? 13.867 -4.574 -5.074 1 95.25 83 GLN A N 1
ATOM 626 C CA . GLN A 1 83 ? 13.773 -5.172 -6.402 1 95.25 83 GLN A CA 1
ATOM 627 C C . GLN A 1 83 ? 14.102 -6.66 -6.359 1 95.25 83 GLN A C 1
ATOM 629 O O . GLN A 1 83 ? 13.391 -7.477 -6.953 1 95.25 83 GLN A O 1
ATOM 634 N N . LEU A 1 84 ? 15.164 -6.969 -5.652 1 95.38 84 LEU A N 1
ATOM 635 C CA . LEU A 1 84 ? 15.57 -8.367 -5.523 1 95.38 84 LEU A CA 1
ATOM 636 C C . LEU A 1 84 ? 14.508 -9.18 -4.797 1 95.38 84 LEU A C 1
ATOM 638 O O . LEU A 1 84 ? 14.188 -10.297 -5.207 1 95.38 84 LEU A O 1
ATOM 642 N N . ALA A 1 85 ? 13.984 -8.641 -3.713 1 97.44 85 ALA A N 1
ATOM 643 C CA . ALA A 1 85 ? 12.945 -9.305 -2.938 1 97.44 85 ALA A CA 1
ATOM 644 C C . ALA A 1 85 ? 11.734 -9.641 -3.811 1 97.44 85 ALA A C 1
ATOM 646 O O . ALA A 1 85 ? 11.227 -10.758 -3.773 1 97.44 85 ALA A O 1
ATOM 647 N N . ILE A 1 86 ? 11.344 -8.695 -4.598 1 96.31 86 ILE A N 1
ATOM 648 C CA . ILE A 1 86 ? 10.156 -8.836 -5.434 1 96.31 86 ILE A CA 1
ATOM 649 C C . ILE A 1 86 ? 10.438 -9.836 -6.559 1 96.31 86 ILE A C 1
ATOM 651 O O . ILE A 1 86 ? 9.625 -10.727 -6.816 1 96.31 86 ILE A O 1
ATOM 655 N N . ARG A 1 87 ? 11.562 -9.711 -7.207 1 94.38 87 ARG A N 1
ATOM 656 C CA . ARG A 1 87 ? 11.906 -10.57 -8.336 1 94.38 87 ARG A CA 1
ATOM 657 C C . ARG A 1 87 ? 12.062 -12.023 -7.883 1 94.38 87 ARG A C 1
ATOM 659 O O . ARG A 1 87 ? 11.719 -12.945 -8.617 1 94.38 87 ARG A O 1
ATOM 666 N N . ASN A 1 88 ? 12.539 -12.219 -6.695 1 96 88 ASN A N 1
ATOM 667 C CA . ASN A 1 88 ? 12.867 -13.562 -6.23 1 96 88 ASN A CA 1
ATOM 668 C C . ASN A 1 88 ? 11.656 -14.25 -5.613 1 96 88 ASN A C 1
ATOM 670 O O . ASN A 1 88 ? 11.68 -15.461 -5.383 1 96 88 ASN A O 1
ATOM 674 N N . ASP A 1 89 ? 10.688 -13.492 -5.242 1 96.56 89 ASP A N 1
ATOM 675 C CA . ASP A 1 89 ? 9.461 -14.094 -4.73 1 96.56 89 ASP A CA 1
ATOM 676 C C . ASP A 1 89 ? 8.484 -14.406 -5.863 1 96.56 89 ASP A C 1
ATOM 678 O O . ASP A 1 89 ? 8.031 -13.5 -6.566 1 96.56 89 ASP A O 1
ATOM 682 N N . GLU A 1 90 ? 8.117 -15.586 -5.973 1 95.38 90 GLU A N 1
ATOM 683 C CA . GLU A 1 90 ? 7.316 -16.031 -7.105 1 95.38 90 GLU A CA 1
ATOM 684 C C . GLU A 1 90 ? 5.98 -15.297 -7.168 1 95.38 90 GLU A C 1
ATOM 686 O O . GLU A 1 90 ? 5.578 -14.82 -8.234 1 95.38 90 GLU A O 1
ATOM 691 N N . LYS A 1 91 ? 5.266 -15.203 -6.086 1 94.38 91 LYS A N 1
ATOM 692 C CA . LYS A 1 91 ? 3.953 -14.562 -6.055 1 94.38 91 LYS A CA 1
ATOM 693 C C . LYS A 1 91 ? 4.062 -13.07 -6.363 1 94.38 91 LYS A C 1
ATOM 695 O O . LYS A 1 91 ? 3.314 -12.547 -7.188 1 94.38 91 LYS A O 1
ATOM 700 N N . LEU A 1 92 ? 5.027 -12.477 -5.742 1 95.06 92 LEU A N 1
ATOM 701 C CA . LEU A 1 92 ? 5.219 -11.047 -5.949 1 95.06 92 LEU A CA 1
ATOM 702 C C . LEU A 1 92 ? 5.699 -10.758 -7.367 1 95.06 92 LEU A C 1
ATOM 704 O O . LEU A 1 92 ? 5.246 -9.805 -8 1 95.06 92 LEU A O 1
ATOM 708 N N . ASN A 1 93 ? 6.582 -11.5 -7.828 1 94.56 93 ASN A N 1
ATOM 709 C CA . ASN A 1 93 ? 7.109 -11.328 -9.18 1 94.56 93 ASN A CA 1
ATOM 710 C C . ASN A 1 93 ? 6.004 -11.391 -10.227 1 94.56 93 ASN A C 1
ATOM 712 O O . ASN A 1 93 ? 5.973 -10.586 -11.156 1 94.56 93 ASN A O 1
ATOM 716 N N . LYS A 1 94 ? 5.164 -12.305 -10.094 1 93.19 94 LYS A N 1
ATOM 717 C CA . LYS A 1 94 ? 4.055 -12.453 -11.031 1 93.19 94 LYS A CA 1
ATOM 718 C C . LYS A 1 94 ? 3.082 -11.281 -10.922 1 93.19 94 LYS A C 1
ATOM 720 O O . LYS A 1 94 ? 2.602 -10.766 -11.93 1 93.19 94 LYS A O 1
ATOM 725 N N . LEU A 1 95 ? 2.812 -10.938 -9.727 1 91.94 95 LEU A N 1
ATOM 726 C CA . LEU A 1 95 ? 1.854 -9.875 -9.469 1 91.94 95 LEU A CA 1
ATOM 727 C C . LEU A 1 95 ? 2.381 -8.531 -9.977 1 91.94 95 LEU A C 1
ATOM 729 O O . LEU A 1 95 ? 1.609 -7.703 -10.461 1 91.94 95 LEU A O 1
ATOM 733 N N . LEU A 1 96 ? 3.641 -8.367 -9.875 1 92.44 96 LEU A N 1
ATOM 734 C CA . LEU A 1 96 ? 4.227 -7.074 -10.219 1 92.44 96 LEU A CA 1
ATOM 735 C C . LEU A 1 96 ? 4.98 -7.156 -11.547 1 92.44 96 LEU A C 1
ATOM 737 O O . LEU A 1 96 ? 5.867 -6.344 -11.812 1 92.44 96 LEU A O 1
ATOM 741 N N . GLU A 1 97 ? 4.613 -8.219 -12.211 1 85.62 97 GLU A N 1
ATOM 742 C CA . GLU A 1 97 ? 5.238 -8.391 -13.516 1 85.62 97 GLU A CA 1
ATOM 743 C C . GLU A 1 97 ? 4.918 -7.223 -14.445 1 85.62 97 GLU A C 1
ATOM 745 O O . GLU A 1 97 ? 3.756 -6.832 -14.578 1 85.62 97 GLU A O 1
ATOM 750 N N . GLY A 1 98 ? 5.938 -6.574 -14.898 1 72.81 98 GLY A N 1
ATOM 751 C CA . GLY A 1 98 ? 5.742 -5.504 -15.867 1 72.81 98 GLY A CA 1
ATOM 752 C C . GLY A 1 98 ? 5.746 -4.125 -15.242 1 72.81 98 GLY A C 1
ATOM 753 O O . GLY A 1 98 ? 5.609 -3.117 -15.938 1 72.81 98 GLY A O 1
ATOM 754 N N . VAL A 1 99 ? 5.66 -4.188 -13.922 1 68.12 99 VAL A N 1
ATOM 755 C CA . VAL A 1 99 ? 5.727 -2.889 -13.266 1 68.12 99 VAL A CA 1
ATOM 756 C C . VAL A 1 99 ? 7.156 -2.361 -13.305 1 68.12 99 VAL A C 1
ATOM 758 O O . VAL A 1 99 ? 8.094 -3.053 -12.891 1 68.12 99 VAL A O 1
ATOM 761 N N . THR A 1 100 ? 7.477 -1.574 -14.344 1 62.88 100 THR A N 1
ATOM 762 C CA . THR A 1 100 ? 8.797 -0.957 -14.328 1 62.88 100 THR A CA 1
ATOM 763 C C . THR A 1 100 ? 8.867 0.16 -13.289 1 62.88 100 THR A C 1
ATOM 765 O O . THR A 1 100 ? 8.258 1.217 -13.469 1 62.88 100 THR A O 1
ATOM 768 N N . ILE A 1 101 ? 9.039 -0.256 -12.047 1 57.5 101 ILE A N 1
ATOM 769 C CA . ILE A 1 101 ? 9.164 0.789 -11.039 1 57.5 101 ILE A CA 1
ATOM 770 C C . ILE A 1 101 ? 10.516 1.491 -11.18 1 57.5 101 ILE A C 1
ATOM 772 O O . ILE A 1 101 ? 11.562 0.866 -11.031 1 57.5 101 ILE A O 1
ATOM 776 N N . ALA A 1 102 ? 10.688 2.434 -12.117 1 45.28 102 ALA A N 1
ATOM 777 C CA . ALA A 1 102 ? 11.953 3.107 -12.398 1 45.28 102 ALA A CA 1
ATOM 778 C C . ALA A 1 102 ? 12.586 3.648 -11.117 1 45.28 102 ALA A C 1
ATOM 780 O O . ALA A 1 102 ? 11.875 4.059 -10.195 1 45.28 102 ALA A O 1
ATOM 781 N N . GLN A 1 103 ? 13.812 3.41 -10.672 1 44.34 103 GLN A N 1
ATOM 782 C CA . GLN A 1 103 ? 14.633 3.873 -9.562 1 44.34 103 GLN A CA 1
ATOM 783 C C . GLN A 1 103 ? 14.156 5.234 -9.055 1 44.34 103 GLN A C 1
ATOM 785 O O . GLN A 1 103 ? 13.875 5.398 -7.871 1 44.34 103 GLN A O 1
ATOM 790 N N . GLY A 1 104 ? 14.742 6.598 -9.156 1 32.22 104 GLY A N 1
ATOM 791 C CA . GLY A 1 104 ? 15.039 7.992 -8.875 1 32.22 104 GLY A CA 1
ATOM 792 C C . GLY A 1 104 ? 14.055 8.953 -9.516 1 32.22 104 GLY A C 1
ATOM 793 O O . GLY A 1 104 ? 14.383 10.109 -9.773 1 32.22 104 GLY A O 1
ATOM 794 N N . GLY A 1 105 ? 12.414 9.047 -9.953 1 35.53 105 GLY A N 1
ATOM 795 C CA . GLY A 1 105 ? 11.352 10 -10.242 1 35.53 105 GLY A CA 1
ATOM 796 C C . GLY A 1 105 ? 10.141 9.359 -10.898 1 35.53 105 GLY A C 1
ATOM 797 O O . GLY A 1 105 ? 9.008 9.531 -10.438 1 35.53 105 GLY A O 1
ATOM 798 N N . VAL A 1 106 ? 9.711 9.078 -12.852 1 35.88 106 VAL A N 1
ATOM 799 C CA . VAL A 1 106 ? 9.328 9.25 -14.25 1 35.88 106 VAL A CA 1
ATOM 800 C C . VAL A 1 106 ? 8.781 7.938 -14.805 1 35.88 106 VAL A C 1
ATOM 802 O O . VAL A 1 106 ? 9.07 6.863 -14.266 1 35.88 106 VAL A O 1
ATOM 805 N N . PRO A 1 107 ? 8.828 7.73 -16.219 1 35.09 107 PRO A N 1
ATOM 806 C CA . PRO A 1 107 ? 7.848 7.051 -17.062 1 35.09 107 PRO A CA 1
ATOM 807 C C . PRO A 1 107 ? 7.762 5.551 -16.781 1 35.09 107 PRO A C 1
ATOM 809 O O . PRO A 1 107 ? 6.719 4.934 -17.016 1 35.09 107 PRO A O 1
ATOM 812 N N . MET A 1 108 ? 7.988 4.809 -16.125 1 32.53 108 MET A N 1
ATOM 813 C CA . MET A 1 108 ? 8.312 3.646 -16.953 1 32.53 108 MET A CA 1
ATOM 814 C C . MET A 1 108 ? 7.086 3.17 -17.719 1 32.53 108 MET A C 1
ATOM 816 O O . MET A 1 108 ? 6.23 2.475 -17.172 1 32.53 108 MET A O 1
ATOM 820 N N . PRO A 1 109 ? 6.555 3.99 -18.672 1 36.16 109 PRO A N 1
ATOM 821 C CA . PRO A 1 109 ? 5.43 3.756 -19.578 1 36.16 109 PRO A CA 1
ATOM 822 C C . PRO A 1 109 ? 5.703 2.633 -20.578 1 36.16 109 PRO A C 1
ATOM 824 O O . PRO A 1 109 ? 6.613 2.744 -21.406 1 36.16 109 PRO A O 1
ATOM 827 N N . THR A 1 110 ? 6.227 1.656 -20.656 1 34.34 110 THR A N 1
ATOM 828 C CA . THR A 1 110 ? 6.359 1.365 -22.078 1 34.34 110 THR A CA 1
ATOM 829 C C . THR A 1 110 ? 5.148 1.882 -22.859 1 34.34 110 THR A C 1
ATOM 831 O O . THR A 1 110 ? 5.266 2.258 -24.016 1 34.34 110 THR A O 1
ATOM 834 N N . ASP A 1 111 ? 3.906 1.484 -22.766 1 32.28 111 ASP A N 1
ATOM 835 C CA . ASP A 1 111 ? 2.932 2.002 -23.719 1 32.28 111 ASP A CA 1
ATOM 836 C C . ASP A 1 111 ? 2.422 3.377 -23.297 1 32.28 111 ASP A C 1
ATOM 838 O O . ASP A 1 111 ? 2.234 3.635 -22.094 1 32.28 111 ASP A O 1
ATOM 842 N N . PRO A 1 112 ? 2.363 4.59 -24.312 1 31.03 112 PRO A N 1
ATOM 843 C CA . PRO A 1 112 ? 2.094 6.027 -24.266 1 31.03 112 PRO A CA 1
ATOM 844 C C . PRO A 1 112 ? 1.043 6.398 -23.219 1 31.03 112 PRO A C 1
ATOM 846 O O . PRO A 1 112 ? 0.181 5.578 -22.891 1 31.03 112 PRO A O 1
ATOM 849 N N . PRO A 1 113 ? 1.211 7.582 -22.578 1 32.69 113 PRO A N 1
ATOM 850 C CA . PRO A 1 113 ? 0.246 8.492 -21.953 1 32.69 113 PRO A CA 1
ATOM 851 C C . PRO A 1 113 ? -0.95 8.789 -22.844 1 32.69 113 PRO A C 1
ATOM 853 O O . PRO A 1 113 ? -0.775 9.117 -24.031 1 32.69 113 PRO A O 1
ATOM 856 N N . ALA A 1 114 ? -2.123 8.367 -23.109 1 28.48 114 ALA A N 1
ATOM 857 C CA . ALA A 1 114 ? -3.002 9.055 -24.047 1 28.48 114 ALA A CA 1
ATOM 858 C C . ALA A 1 114 ? -2.969 10.562 -23.828 1 28.48 114 ALA A C 1
ATOM 860 O O . ALA A 1 114 ? -2.869 11.031 -22.688 1 28.48 114 ALA A O 1
ATOM 861 N N . PRO A 1 115 ? -2.705 11.609 -24.844 1 25.84 115 PRO A N 1
ATOM 862 C CA . PRO A 1 115 ? -2.662 13.07 -24.922 1 25.84 115 PRO A CA 1
ATOM 863 C C . PRO A 1 115 ? -3.812 13.734 -24.172 1 25.84 115 PRO A C 1
ATOM 865 O O . PRO A 1 115 ? -4.914 13.188 -24.109 1 25.84 115 PRO A O 1
ATOM 868 N N . ALA A 1 116 ? -3.639 14.688 -23.422 1 25.7 116 ALA A N 1
ATOM 869 C CA . ALA A 1 116 ? -4.805 15.531 -23.156 1 25.7 116 ALA A CA 1
ATOM 870 C C . ALA A 1 116 ? -5.328 16.156 -24.453 1 25.7 116 ALA A C 1
ATOM 872 O O . ALA A 1 116 ? -4.551 16.656 -25.266 1 25.7 116 ALA A O 1
ATOM 873 N N . PRO A 1 117 ? -6.426 15.82 -25 1 21.94 117 PRO A N 1
ATOM 874 C CA . PRO A 1 117 ? -6.902 16.812 -25.953 1 21.94 117 PRO A CA 1
ATOM 875 C C . PRO A 1 117 ? -6.98 18.219 -25.359 1 21.94 117 PRO A C 1
ATOM 877 O O . PRO A 1 117 ? -7.445 18.391 -24.234 1 21.94 117 PRO A O 1
ATOM 880 N N . LEU A 1 118 ? -5.965 19.188 -25.547 1 19.16 118 LEU A N 1
ATOM 881 C CA . LEU A 1 118 ? -6.113 20.641 -25.562 1 19.16 118 LEU A CA 1
ATOM 882 C C . LEU A 1 118 ? -7.438 21.047 -26.188 1 19.16 118 LEU A C 1
ATOM 884 O O . LEU A 1 118 ? -7.707 20.703 -27.344 1 19.16 118 LEU A O 1
ATOM 888 N N . PHE A 1 119 ? -8.484 21.359 -25.391 1 19.14 119 PHE A N 1
ATOM 889 C CA . PHE A 1 119 ? -9.32 22.406 -25.969 1 19.14 119 PHE A CA 1
ATOM 890 C C . PHE A 1 119 ? -8.578 23.734 -25.969 1 19.14 119 PHE A C 1
ATOM 892 O O . PHE A 1 119 ? -7.734 24 -25.109 1 19.14 119 PHE A O 1
ATOM 899 N N . MET B 1 1 ? 7.258 56.219 -9.727 1 41.19 1 MET B N 1
ATOM 900 C CA . MET B 1 1 ? 6.973 54.906 -10.359 1 41.19 1 MET B CA 1
ATOM 901 C C . MET B 1 1 ? 7.648 53.781 -9.602 1 41.19 1 MET B C 1
ATOM 903 O O . MET B 1 1 ? 8.836 53.5 -9.805 1 41.19 1 MET B O 1
ATOM 907 N N . THR B 1 2 ? 7.469 53.594 -8.242 1 46.66 2 THR B N 1
ATOM 908 C CA . THR B 1 2 ? 7.988 52.594 -7.324 1 46.66 2 THR B CA 1
ATOM 909 C C . THR B 1 2 ? 7.531 51.188 -7.734 1 46.66 2 THR B C 1
ATOM 911 O O . THR B 1 2 ? 6.332 50.938 -7.809 1 46.66 2 THR B O 1
ATOM 914 N N . GLY B 1 3 ? 8.148 50.469 -8.75 1 47.62 3 GLY B N 1
ATOM 915 C CA . GLY B 1 3 ? 7.969 49.094 -9.164 1 47.62 3 GLY B CA 1
ATOM 916 C C . GLY B 1 3 ? 7.883 48.125 -8 1 47.62 3 GLY B C 1
ATOM 917 O O . GLY B 1 3 ? 8.797 48.062 -7.18 1 47.62 3 GLY B O 1
ATOM 918 N N . GLN B 1 4 ? 6.746 47.906 -7.363 1 55.56 4 GLN B N 1
ATOM 919 C CA . GLN B 1 4 ? 6.426 46.875 -6.387 1 55.56 4 GLN B CA 1
ATOM 920 C C . GLN B 1 4 ? 6.965 45.5 -6.832 1 55.56 4 GLN B C 1
ATOM 922 O O . GLN B 1 4 ? 6.539 44.969 -7.852 1 55.56 4 GLN B O 1
ATOM 927 N N . ARG B 1 5 ? 8.281 45.25 -6.613 1 53.44 5 ARG B N 1
ATOM 928 C CA . ARG B 1 5 ? 8.852 43.938 -6.824 1 53.44 5 ARG B CA 1
ATOM 929 C C . ARG B 1 5 ? 8 42.844 -6.172 1 53.44 5 ARG B C 1
ATOM 931 O O . ARG B 1 5 ? 7.848 42.812 -4.949 1 53.44 5 ARG B O 1
ATOM 938 N N . LYS B 1 6 ? 6.879 42.438 -6.801 1 54.38 6 LYS B N 1
ATOM 939 C CA . LYS B 1 6 ? 6.219 41.219 -6.355 1 54.38 6 LYS B CA 1
ATOM 940 C C . LYS B 1 6 ? 7.234 40.125 -6.02 1 54.38 6 LYS B C 1
ATOM 942 O O . LYS B 1 6 ? 8.039 39.75 -6.867 1 54.38 6 LYS B O 1
ATOM 947 N N . THR B 1 7 ? 7.797 40.125 -4.801 1 56.88 7 THR B N 1
ATOM 948 C CA . THR B 1 7 ? 8.633 39.031 -4.305 1 56.88 7 THR B CA 1
ATOM 949 C C . THR B 1 7 ? 8.078 37.688 -4.73 1 56.88 7 THR B C 1
ATOM 951 O O . THR B 1 7 ? 6.895 37.406 -4.516 1 56.88 7 THR B O 1
ATOM 954 N N . ARG B 1 8 ? 8.516 37.25 -5.898 1 58.19 8 ARG B N 1
ATOM 955 C CA . ARG B 1 8 ? 8.172 35.906 -6.328 1 58.19 8 ARG B CA 1
ATOM 956 C C . ARG B 1 8 ? 8.234 34.938 -5.16 1 58.19 8 ARG B C 1
ATOM 958 O O . ARG B 1 8 ? 9.266 34.781 -4.508 1 58.19 8 ARG B O 1
ATOM 965 N N . ALA B 1 9 ? 7.184 34.75 -4.445 1 64.75 9 ALA B N 1
ATOM 966 C CA . ALA B 1 9 ? 7.055 33.75 -3.377 1 64.75 9 ALA B CA 1
ATOM 967 C C . ALA B 1 9 ? 7.836 32.5 -3.709 1 64.75 9 ALA B C 1
ATOM 969 O O . ALA B 1 9 ? 7.75 31.984 -4.828 1 64.75 9 ALA B O 1
ATOM 970 N N . LYS B 1 10 ? 9.023 32.281 -3.148 1 64.25 10 LYS B N 1
ATOM 971 C CA . LYS B 1 10 ? 9.867 31.078 -3.279 1 64.25 10 LYS B CA 1
ATOM 972 C C . LYS B 1 10 ? 9.031 29.812 -3.15 1 64.25 10 LYS B C 1
ATOM 974 O O . LYS B 1 10 ? 8.281 29.656 -2.191 1 64.25 10 LYS B O 1
ATOM 979 N N . ALA B 1 11 ? 8.727 29.188 -4.266 1 64.81 11 ALA B N 1
ATOM 980 C CA . ALA B 1 11 ? 7.98 27.938 -4.297 1 64.81 11 ALA B CA 1
ATOM 981 C C . ALA B 1 11 ? 8.539 26.938 -3.287 1 64.81 11 ALA B C 1
ATOM 983 O O . ALA B 1 11 ? 9.758 26.781 -3.174 1 64.81 11 ALA B O 1
ATOM 984 N N . SER B 1 12 ? 7.848 26.656 -2.158 1 73.31 12 SER B N 1
ATOM 985 C CA . SER B 1 12 ? 8.258 25.672 -1.154 1 73.31 12 SER B CA 1
ATOM 986 C C . SER B 1 12 ? 8.734 24.375 -1.805 1 73.31 12 SER B C 1
ATOM 988 O O . SER B 1 12 ? 8.219 23.984 -2.854 1 73.31 12 SER B O 1
ATOM 990 N N . PRO B 1 13 ? 9.867 23.953 -1.413 1 78 13 PRO B N 1
ATOM 991 C CA . PRO B 1 13 ? 10.391 22.703 -1.977 1 78 13 PRO B CA 1
ATOM 992 C C . PRO B 1 13 ? 9.336 21.594 -2.023 1 78 13 PRO B C 1
ATOM 994 O O . PRO B 1 13 ? 8.516 21.484 -1.11 1 78 13 PRO B O 1
ATOM 997 N N . LYS B 1 14 ? 9.156 21.125 -3.16 1 86.38 14 LYS B N 1
ATOM 998 C CA . LYS B 1 14 ? 8.242 20 -3.34 1 86.38 14 LYS B CA 1
ATOM 999 C C . LYS B 1 14 ? 8.656 18.812 -2.479 1 86.38 14 LYS B C 1
ATOM 1001 O O . LYS B 1 14 ? 9.852 18.562 -2.299 1 86.38 14 LYS B O 1
ATOM 1006 N N . SER B 1 15 ? 7.684 18.094 -1.851 1 89.06 15 SER B N 1
ATOM 1007 C CA . SER B 1 15 ? 7.949 16.875 -1.083 1 89.06 15 SER B CA 1
ATOM 1008 C C . SER B 1 15 ? 8.5 15.773 -1.974 1 89.06 15 SER B C 1
ATOM 1010 O O . SER B 1 15 ? 8.414 15.852 -3.201 1 89.06 15 SER B O 1
ATOM 1012 N N . ARG B 1 16 ? 9.109 14.82 -1.438 1 89.5 16 ARG B N 1
ATOM 1013 C CA . ARG B 1 16 ? 9.609 13.664 -2.174 1 89.5 16 ARG B CA 1
ATOM 1014 C C . ARG B 1 16 ? 8.477 12.969 -2.924 1 89.5 16 ARG B C 1
ATOM 1016 O O . ARG B 1 16 ? 8.664 12.523 -4.059 1 89.5 16 ARG B O 1
ATOM 1023 N N . SER B 1 17 ? 7.297 12.875 -2.332 1 92.5 17 SER B N 1
ATOM 1024 C CA . SER B 1 17 ? 6.129 12.273 -2.973 1 92.5 17 SER B CA 1
ATOM 1025 C C . SER B 1 17 ? 5.734 13.039 -4.227 1 92.5 17 SER B C 1
ATOM 1027 O O . SER B 1 17 ? 5.488 12.445 -5.277 1 92.5 17 SER B O 1
ATOM 1029 N N . SER B 1 18 ? 5.727 14.32 -4.09 1 91.75 18 SER B N 1
ATOM 1030 C CA . SER B 1 18 ? 5.34 15.172 -5.207 1 91.75 18 SER B CA 1
ATOM 1031 C C . SER B 1 18 ? 6.344 15.078 -6.352 1 91.75 18 SER B C 1
ATOM 1033 O O . SER B 1 18 ? 5.957 14.992 -7.52 1 91.75 18 SER B O 1
ATOM 1035 N N . ARG B 1 19 ? 7.562 15.07 -6.023 1 90 19 ARG B N 1
ATOM 1036 C CA . ARG B 1 19 ? 8.609 14.961 -7.039 1 90 19 ARG B CA 1
ATOM 1037 C C . ARG B 1 19 ? 8.523 13.625 -7.77 1 90 19 ARG B C 1
ATOM 1039 O O . ARG B 1 19 ? 8.805 13.547 -8.969 1 90 19 ARG B O 1
ATOM 1046 N N . ALA B 1 20 ? 8.078 12.617 -7.055 1 91.12 20 ALA B N 1
ATOM 1047 C CA . ALA B 1 20 ? 8 11.281 -7.637 1 91.12 20 ALA B CA 1
ATOM 1048 C C . ALA B 1 20 ? 6.629 11.031 -8.258 1 91.12 20 ALA B C 1
ATOM 1050 O O . ALA B 1 20 ? 6.391 9.969 -8.844 1 91.12 20 ALA B O 1
ATOM 1051 N N . GLY B 1 21 ? 5.691 12.016 -8.141 1 90.56 21 GLY B N 1
ATOM 1052 C CA . GLY B 1 21 ? 4.352 11.852 -8.688 1 90.56 21 GLY B CA 1
ATOM 1053 C C . GLY B 1 21 ? 3.543 10.789 -7.965 1 90.56 21 GLY B C 1
ATOM 1054 O O . GLY B 1 21 ? 2.732 10.094 -8.586 1 90.56 21 GLY B O 1
ATOM 1055 N N . LEU B 1 22 ? 3.818 10.656 -6.691 1 92.81 22 LEU B N 1
ATOM 1056 C CA . LEU B 1 22 ? 3.17 9.594 -5.926 1 92.81 22 LEU B CA 1
ATOM 1057 C C . LEU B 1 22 ? 2.037 10.164 -5.074 1 92.81 22 LEU B C 1
ATOM 1059 O O . LEU B 1 22 ? 2.141 11.273 -4.551 1 92.81 22 LEU B O 1
ATOM 1063 N N . GLN B 1 23 ? 1.021 9.375 -5.016 1 93.56 23 GLN B N 1
ATOM 1064 C CA . GLN B 1 23 ? -0.103 9.75 -4.164 1 93.56 23 GLN B CA 1
ATOM 1065 C C . GLN B 1 23 ? 0.191 9.438 -2.699 1 93.56 23 GLN B C 1
ATOM 1067 O O . GLN B 1 23 ? -0.223 10.188 -1.808 1 93.56 23 GLN B O 1
ATOM 1072 N N . PHE B 1 24 ? 0.865 8.312 -2.521 1 94.88 24 PHE B N 1
ATOM 1073 C CA . PHE B 1 24 ? 1.245 7.996 -1.15 1 94.88 24 PHE B CA 1
ATOM 1074 C C . PHE B 1 24 ? 2.322 8.953 -0.652 1 94.88 24 PHE B C 1
ATOM 1076 O O . PHE B 1 24 ? 3.219 9.336 -1.407 1 94.88 24 PHE B O 1
ATOM 1083 N N . SER B 1 25 ? 2.215 9.219 0.607 1 94.44 25 SER B N 1
ATOM 1084 C CA . SER B 1 25 ? 3.275 10 1.239 1 94.44 25 SER B CA 1
ATOM 1085 C C . SER B 1 25 ? 4.543 9.164 1.41 1 94.44 25 SER B C 1
ATOM 1087 O O . SER B 1 25 ? 4.57 8.227 2.205 1 94.44 25 SER B O 1
ATOM 1089 N N . VAL B 1 26 ? 5.582 9.609 0.779 1 96.06 26 VAL B N 1
ATOM 1090 C CA . VAL B 1 26 ? 6.844 8.891 0.878 1 96.06 26 VAL B CA 1
ATOM 1091 C C . VAL B 1 26 ? 7.367 8.961 2.312 1 96.06 26 VAL B C 1
ATOM 1093 O O . VAL B 1 26 ? 7.953 7.996 2.812 1 96.06 26 VAL B O 1
ATOM 1096 N N . GLY B 1 27 ? 7.184 10.109 2.959 1 95.88 27 GLY B N 1
ATOM 1097 C CA . GLY B 1 27 ? 7.586 10.242 4.348 1 95.88 27 GLY B CA 1
ATOM 1098 C C . GLY B 1 27 ? 6.918 9.234 5.266 1 95.88 27 GLY B C 1
ATOM 1099 O O . GLY B 1 27 ? 7.566 8.656 6.137 1 95.88 27 GLY B O 1
ATOM 1100 N N . ARG B 1 28 ? 5.672 9.055 5.105 1 95.5 28 ARG B N 1
ATOM 1101 C CA . ARG B 1 28 ? 4.938 8.094 5.93 1 95.5 28 ARG B CA 1
ATOM 1102 C C . ARG B 1 28 ? 5.371 6.664 5.625 1 95.5 28 ARG B C 1
ATOM 1104 O O . ARG B 1 28 ? 5.484 5.84 6.535 1 95.5 28 ARG B O 1
ATOM 1111 N N . VAL B 1 29 ? 5.594 6.379 4.344 1 97.5 29 VAL B N 1
ATOM 1112 C CA . VAL B 1 29 ? 6.082 5.059 3.965 1 97.5 29 VAL B CA 1
ATOM 1113 C C . VAL B 1 29 ? 7.453 4.812 4.586 1 97.5 29 VAL B C 1
ATOM 1115 O O . VAL B 1 29 ? 7.73 3.719 5.082 1 97.5 29 VAL B O 1
ATOM 1118 N N . HIS B 1 30 ? 8.242 5.789 4.59 1 97.88 30 HIS B N 1
ATOM 1119 C CA . HIS B 1 30 ? 9.555 5.68 5.211 1 97.88 30 HIS B CA 1
ATOM 1120 C C . HIS B 1 30 ? 9.438 5.332 6.691 1 97.88 30 HIS B C 1
ATOM 1122 O O . HIS B 1 30 ? 10.172 4.477 7.191 1 97.88 30 HIS B O 1
ATOM 1128 N N . ARG B 1 31 ? 8.578 5.996 7.344 1 97.06 31 ARG B N 1
ATOM 1129 C CA . ARG B 1 31 ? 8.367 5.723 8.766 1 97.06 31 ARG B CA 1
ATOM 1130 C C . ARG B 1 31 ? 7.875 4.297 8.984 1 97.06 31 ARG B C 1
ATOM 1132 O O . ARG B 1 31 ? 8.312 3.617 9.914 1 97.06 31 ARG B O 1
ATOM 1139 N N . LEU B 1 32 ? 6.945 3.938 8.188 1 96.56 32 LEU B N 1
ATOM 1140 C CA . LEU B 1 32 ? 6.453 2.566 8.242 1 96.56 32 LEU B CA 1
ATOM 1141 C C . LEU B 1 32 ? 7.598 1.57 8.094 1 96.56 32 LEU B C 1
ATOM 1143 O O . LEU B 1 32 ? 7.68 0.596 8.844 1 96.56 32 LEU B O 1
ATOM 1147 N N . MET B 1 33 ? 8.477 1.83 7.148 1 98.12 33 MET B N 1
ATOM 1148 C CA . MET B 1 33 ? 9.625 0.957 6.91 1 98.12 33 MET B CA 1
ATOM 1149 C C . MET B 1 33 ? 10.531 0.897 8.133 1 98.12 33 MET B C 1
ATOM 1151 O O . MET B 1 33 ? 10.992 -0.178 8.516 1 98.12 33 MET B O 1
ATOM 1155 N N . ARG B 1 34 ? 10.734 2.023 8.68 1 97.62 34 ARG B N 1
ATOM 1156 C CA . ARG B 1 34 ? 11.594 2.096 9.867 1 97.62 34 ARG B CA 1
ATOM 1157 C C . ARG B 1 34 ? 10.969 1.341 11.031 1 97.62 34 ARG B C 1
ATOM 1159 O O . ARG B 1 34 ? 11.664 0.622 11.758 1 97.62 34 ARG B O 1
ATOM 1166 N N . ASN B 1 35 ? 9.68 1.513 11.188 1 96.31 35 ASN B N 1
ATOM 1167 C CA . ASN B 1 35 ? 8.969 0.882 12.297 1 96.31 35 ASN B CA 1
ATOM 1168 C C . ASN B 1 35 ? 8.938 -0.637 12.148 1 96.31 35 ASN B C 1
ATOM 1170 O O . ASN B 1 35 ? 8.836 -1.359 13.141 1 96.31 35 ASN B O 1
ATOM 1174 N N . ALA B 1 36 ? 9.008 -1.116 10.938 1 96.19 36 ALA B N 1
ATOM 1175 C CA . ALA B 1 36 ? 8.977 -2.553 10.68 1 96.19 36 ALA B CA 1
ATOM 1176 C C . ALA B 1 36 ? 10.25 -3.225 11.18 1 96.19 36 ALA B C 1
ATOM 1178 O O . ALA B 1 36 ? 10.266 -4.426 11.453 1 96.19 36 ALA B O 1
ATOM 1179 N N . ASN B 1 37 ? 11.367 -2.512 11.203 1 97.06 37 ASN B N 1
ATOM 1180 C CA . ASN B 1 37 ? 12.625 -2.908 11.836 1 97.06 37 ASN B CA 1
ATOM 1181 C C . ASN B 1 37 ? 13.203 -4.156 11.18 1 97.06 37 ASN B C 1
ATOM 1183 O O . ASN B 1 37 ? 13.656 -5.074 11.875 1 97.06 37 ASN B O 1
ATOM 1187 N N . TYR B 1 38 ? 13.125 -4.176 9.891 1 97.88 38 TYR B N 1
ATOM 1188 C CA . TYR B 1 38 ? 13.742 -5.289 9.18 1 97.88 38 TYR B CA 1
ATOM 1189 C C . TYR B 1 38 ? 15.188 -4.965 8.812 1 97.88 38 TYR B C 1
ATOM 1191 O O . TYR B 1 38 ? 15.922 -5.828 8.336 1 97.88 38 TYR B O 1
ATOM 1199 N N . ALA B 1 39 ? 15.617 -3.705 8.969 1 98.25 39 ALA B N 1
ATOM 1200 C CA . ALA B 1 39 ? 16.984 -3.229 8.789 1 98.25 39 ALA B CA 1
ATOM 1201 C C . ALA B 1 39 ? 17.281 -2.045 9.711 1 98.25 39 ALA B C 1
ATOM 1203 O O . ALA B 1 39 ? 16.359 -1.368 10.172 1 98.25 39 ALA B O 1
ATOM 1204 N N . ASP B 1 40 ? 18.469 -1.793 9.906 1 97.94 40 ASP B N 1
ATOM 1205 C CA . ASP B 1 40 ? 18.859 -0.691 10.781 1 97.94 40 ASP B CA 1
ATOM 1206 C C . ASP B 1 40 ? 18.562 0.658 10.141 1 97.94 40 ASP B C 1
ATOM 1208 O O . ASP B 1 40 ? 18.25 1.629 10.836 1 97.94 40 ASP B O 1
ATOM 1212 N N . ARG B 1 41 ? 18.688 0.632 8.82 1 98.44 41 ARG B N 1
ATOM 1213 C CA . ARG B 1 41 ? 18.5 1.876 8.078 1 98.44 41 ARG B CA 1
ATOM 1214 C C . ARG B 1 41 ? 17.688 1.643 6.812 1 98.44 41 ARG B C 1
ATOM 1216 O O . ARG B 1 41 ? 17.609 0.518 6.312 1 98.44 41 ARG B O 1
ATOM 1223 N N . ILE B 1 42 ? 17.078 2.707 6.461 1 98.56 42 ILE B N 1
ATOM 1224 C CA . ILE B 1 42 ? 16.281 2.691 5.242 1 98.56 42 ILE B CA 1
ATOM 1225 C C . ILE B 1 42 ? 16.766 3.781 4.289 1 98.56 42 ILE B C 1
ATOM 1227 O O . ILE B 1 42 ? 16.859 4.949 4.672 1 98.56 42 ILE B O 1
ATOM 1231 N N . GLY B 1 43 ? 17.078 3.363 3.078 1 97.19 43 GLY B N 1
ATOM 1232 C CA . GLY B 1 43 ? 17.422 4.352 2.066 1 97.19 43 GLY B CA 1
ATOM 1233 C C . GLY B 1 43 ? 16.219 5.133 1.566 1 97.19 43 GLY B C 1
ATOM 1234 O O . GLY B 1 43 ? 15.117 4.59 1.452 1 97.19 43 GLY B O 1
ATOM 1235 N N . ALA B 1 44 ? 16.5 6.352 1.226 1 95.5 44 ALA B N 1
ATOM 1236 C CA . ALA B 1 44 ? 15.43 7.211 0.728 1 95.5 44 ALA B CA 1
ATOM 1237 C C . ALA B 1 44 ? 14.805 6.629 -0.535 1 95.5 44 ALA B C 1
ATOM 1239 O O . ALA B 1 44 ? 13.578 6.656 -0.695 1 95.5 44 ALA B O 1
ATOM 1240 N N . GLY B 1 45 ? 15.641 6.125 -1.404 1 95.75 45 GLY B N 1
ATOM 1241 C CA . GLY B 1 45 ? 15.141 5.547 -2.641 1 95.75 45 GLY B CA 1
ATOM 1242 C C . GLY B 1 45 ? 14.281 4.316 -2.416 1 95.75 45 GLY B C 1
ATOM 1243 O O . GLY B 1 45 ? 13.375 4.035 -3.205 1 95.75 45 GLY B O 1
ATOM 1244 N N . ALA B 1 46 ? 14.57 3.641 -1.341 1 97.38 46 ALA B N 1
ATOM 1245 C CA . ALA B 1 46 ? 13.781 2.455 -1.027 1 97.38 46 ALA B CA 1
ATOM 1246 C C . ALA B 1 46 ? 12.352 2.834 -0.658 1 97.38 46 ALA B C 1
ATOM 1248 O O . ALA B 1 46 ? 11.398 2.156 -1.056 1 97.38 46 ALA B O 1
ATOM 1249 N N . SER B 1 47 ? 12.25 3.887 0.069 1 97.44 47 SER B N 1
ATOM 1250 C CA . SER B 1 47 ? 10.922 4.352 0.455 1 97.44 47 SER B CA 1
ATOM 1251 C C . SER B 1 47 ? 10.117 4.781 -0.762 1 97.44 47 SER B C 1
ATOM 1253 O O . SER B 1 47 ? 8.906 4.535 -0.831 1 97.44 47 SER B O 1
ATOM 1255 N N . VAL B 1 48 ? 10.742 5.426 -1.686 1 96.06 48 VAL B N 1
ATOM 1256 C CA . VAL B 1 48 ? 10.07 5.836 -2.912 1 96.06 48 VAL B CA 1
ATOM 1257 C C . VAL B 1 48 ? 9.609 4.602 -3.686 1 96.06 48 VAL B C 1
ATOM 1259 O O . VAL B 1 48 ? 8.469 4.543 -4.145 1 96.06 48 VAL B O 1
ATOM 1262 N N . LEU B 1 49 ? 10.469 3.668 -3.771 1 95.38 49 LEU B N 1
ATOM 1263 C CA . LEU B 1 49 ? 10.141 2.465 -4.527 1 95.38 49 LEU B CA 1
ATOM 1264 C C . LEU B 1 49 ? 8.984 1.715 -3.869 1 95.38 49 LEU B C 1
ATOM 1266 O O . LEU B 1 49 ? 8.062 1.264 -4.555 1 95.38 49 LEU B O 1
ATOM 1270 N N . LEU B 1 50 ? 9.039 1.534 -2.578 1 97.06 50 LEU B N 1
ATOM 1271 C CA . LEU B 1 50 ? 7.953 0.824 -1.915 1 97.06 50 LEU B CA 1
ATOM 1272 C C . LEU B 1 50 ? 6.633 1.568 -2.088 1 97.06 50 LEU B C 1
ATOM 1274 O O . LEU B 1 50 ? 5.594 0.949 -2.32 1 97.06 50 LEU B O 1
ATOM 1278 N N . ALA B 1 51 ? 6.68 2.887 -1.968 1 96.75 51 ALA B N 1
ATOM 1279 C CA . ALA B 1 51 ? 5.465 3.674 -2.18 1 96.75 51 ALA B CA 1
ATOM 1280 C C . ALA B 1 51 ? 4.902 3.445 -3.578 1 96.75 51 ALA B C 1
ATOM 1282 O O . ALA B 1 51 ? 3.688 3.293 -3.748 1 96.75 51 ALA B O 1
ATOM 1283 N N . ALA B 1 52 ? 5.77 3.406 -4.566 1 95.31 52 ALA B N 1
ATOM 1284 C CA . ALA B 1 52 ? 5.344 3.17 -5.941 1 95.31 52 ALA B CA 1
ATOM 1285 C C . ALA B 1 52 ? 4.734 1.78 -6.098 1 95.31 52 ALA B C 1
ATOM 1287 O O . ALA B 1 52 ? 3.701 1.618 -6.75 1 95.31 52 ALA B O 1
ATOM 1288 N N . VAL B 1 53 ? 5.312 0.83 -5.48 1 96.12 53 VAL B N 1
ATOM 1289 C CA . VAL B 1 53 ? 4.824 -0.544 -5.531 1 96.12 53 VAL B CA 1
ATOM 1290 C C . VAL B 1 53 ? 3.434 -0.621 -4.906 1 96.12 53 VAL B C 1
ATOM 1292 O O . VAL B 1 53 ? 2.521 -1.222 -5.48 1 96.12 53 VAL B O 1
ATOM 1295 N N . L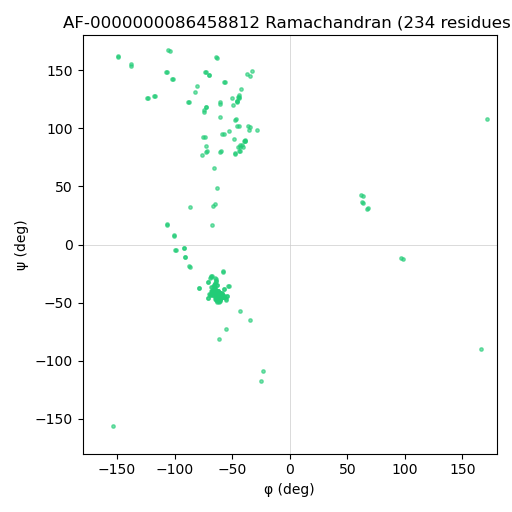EU B 1 54 ? 3.299 0.017 -3.779 1 96.56 54 LEU B N 1
ATOM 1296 C CA . LEU B 1 54 ? 2.016 -0.005 -3.086 1 96.56 54 LEU B CA 1
ATOM 1297 C C . LEU B 1 54 ? 0.945 0.712 -3.902 1 96.56 54 LEU B C 1
ATOM 1299 O O . LEU B 1 54 ? -0.22 0.307 -3.9 1 96.56 54 LEU B O 1
ATOM 1303 N N . GLU B 1 55 ? 1.376 1.793 -4.566 1 94.69 55 GLU B N 1
ATOM 1304 C CA . GLU B 1 55 ? 0.419 2.48 -5.426 1 94.69 55 GLU B CA 1
ATOM 1305 C C . GLU B 1 55 ? -0.033 1.582 -6.574 1 94.69 55 GLU B C 1
ATOM 1307 O O . GLU B 1 55 ? -1.222 1.533 -6.902 1 94.69 55 GLU B O 1
ATOM 1312 N N . TYR B 1 56 ? 0.863 0.914 -7.156 1 94.06 56 TYR B N 1
ATOM 1313 C CA . TYR B 1 56 ? 0.52 -0.014 -8.227 1 94.06 56 TYR B CA 1
ATOM 1314 C C . TYR B 1 56 ? -0.419 -1.104 -7.727 1 94.06 56 TYR B C 1
ATOM 1316 O O . TYR B 1 56 ? -1.428 -1.407 -8.367 1 94.06 56 TYR B O 1
ATOM 1324 N N . LEU B 1 57 ? -0.125 -1.714 -6.605 1 95.69 57 LEU B N 1
ATOM 1325 C CA . LEU B 1 57 ? -0.946 -2.773 -6.031 1 95.69 57 LEU B CA 1
ATOM 1326 C C . LEU B 1 57 ? -2.34 -2.256 -5.688 1 95.69 57 LEU B C 1
ATOM 1328 O O . LEU B 1 57 ? -3.332 -2.961 -5.879 1 95.69 57 LEU B O 1
ATOM 1332 N N . SER B 1 58 ? -2.402 -1.051 -5.168 1 97 58 SER B N 1
ATOM 1333 C CA . SER B 1 58 ? -3.695 -0.449 -4.859 1 97 58 SER B CA 1
ATOM 1334 C C . SER B 1 58 ? -4.559 -0.318 -6.113 1 97 58 SER B C 1
ATOM 1336 O O . SER B 1 58 ? -5.758 -0.602 -6.078 1 97 58 SER B O 1
ATOM 1338 N N . ALA B 1 59 ? -3.928 0.159 -7.203 1 95.25 59 ALA B N 1
ATOM 1339 C CA . ALA B 1 59 ? -4.668 0.304 -8.453 1 95.25 59 ALA B CA 1
ATOM 1340 C C . ALA B 1 59 ? -5.203 -1.042 -8.938 1 95.25 59 ALA B C 1
ATOM 1342 O O . ALA B 1 59 ? -6.352 -1.14 -9.375 1 95.25 59 ALA B O 1
ATOM 1343 N N . GLU B 1 60 ? -4.387 -1.995 -8.82 1 94.88 60 GLU B N 1
ATOM 1344 C CA . GLU B 1 60 ? -4.785 -3.332 -9.242 1 94.88 60 GLU B CA 1
ATOM 1345 C C . GLU B 1 60 ? -5.957 -3.848 -8.414 1 94.88 60 GLU B C 1
ATOM 1347 O O . GLU B 1 60 ? -6.945 -4.34 -8.961 1 94.88 60 GLU B O 1
ATOM 1352 N N . ILE B 1 61 ? -5.871 -3.752 -7.141 1 97.44 61 ILE B N 1
ATOM 1353 C CA . ILE B 1 61 ? -6.918 -4.234 -6.242 1 97.44 61 ILE B CA 1
ATOM 1354 C C . ILE B 1 61 ? -8.195 -3.434 -6.469 1 97.44 61 ILE B C 1
ATOM 1356 O O . ILE B 1 61 ? -9.289 -4.004 -6.523 1 97.44 61 ILE B O 1
ATOM 1360 N N . LEU B 1 62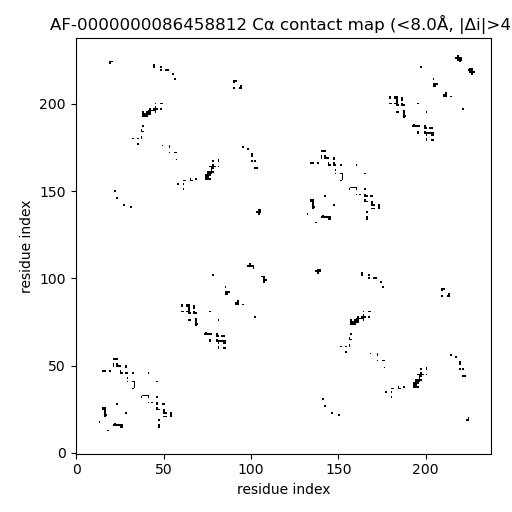 ? -8.047 -2.182 -6.664 1 98.31 62 LEU B N 1
ATOM 1361 C CA . LEU B 1 62 ? -9.211 -1.315 -6.824 1 98.31 62 LEU B CA 1
ATOM 1362 C C . LEU B 1 62 ? -9.922 -1.604 -8.141 1 98.31 62 LEU B C 1
ATOM 1364 O O . LEU B 1 62 ? -11.156 -1.557 -8.203 1 98.31 62 LEU B O 1
ATOM 1368 N N . GLU B 1 63 ? -9.164 -1.761 -9.133 1 98.25 63 GLU B N 1
ATOM 1369 C CA . GLU B 1 63 ? -9.773 -2.111 -10.406 1 98.25 63 GLU B CA 1
ATOM 1370 C C . GLU B 1 63 ? -10.633 -3.367 -10.281 1 98.25 63 GLU B C 1
ATOM 1372 O O . GLU B 1 63 ? -11.773 -3.393 -10.742 1 98.25 63 GLU B O 1
ATOM 1377 N N . LEU B 1 64 ? -10.109 -4.395 -9.664 1 98.38 64 LEU B N 1
ATOM 1378 C CA . LEU B 1 64 ? -10.844 -5.641 -9.461 1 98.38 64 LEU B CA 1
ATOM 1379 C C . LEU B 1 64 ? -12.047 -5.418 -8.547 1 98.38 64 LEU B C 1
ATOM 1381 O O . LEU B 1 64 ? -13.125 -5.965 -8.789 1 98.38 64 LEU B O 1
ATOM 1385 N N . ALA B 1 65 ? -11.906 -4.648 -7.543 1 98.56 65 ALA B N 1
ATOM 1386 C CA . ALA B 1 65 ? -12.992 -4.355 -6.617 1 98.56 65 ALA B CA 1
ATOM 1387 C C . ALA B 1 65 ? -14.102 -3.559 -7.305 1 98.56 65 ALA B C 1
ATOM 1389 O O . ALA B 1 65 ? -15.281 -3.76 -7.027 1 98.56 65 ALA B O 1
ATOM 1390 N N . GLY B 1 66 ? -13.688 -2.617 -8.133 1 98.69 66 GLY B N 1
ATOM 1391 C CA . GLY B 1 66 ? -14.672 -1.889 -8.922 1 98.69 66 GLY B CA 1
ATOM 1392 C C . GLY B 1 66 ? -15.516 -2.789 -9.805 1 98.69 66 GLY B C 1
ATOM 1393 O O . GLY B 1 66 ? -16.734 -2.629 -9.883 1 98.69 66 GLY B O 1
ATOM 1394 N N . ASN B 1 67 ? -14.859 -3.691 -10.43 1 98.69 67 ASN B N 1
ATOM 1395 C CA . ASN B 1 67 ? -15.57 -4.668 -11.25 1 98.69 67 ASN B CA 1
ATOM 1396 C C . ASN B 1 67 ? -16.516 -5.516 -10.406 1 98.69 67 ASN B C 1
ATOM 1398 O O . ASN B 1 67 ? -17.641 -5.805 -10.828 1 98.69 67 ASN B O 1
ATOM 1402 N N . ALA B 1 68 ? -16.031 -5.938 -9.281 1 98.38 68 ALA B N 1
ATOM 1403 C CA . ALA B 1 68 ? -16.875 -6.707 -8.367 1 98.38 68 ALA B CA 1
ATOM 1404 C C . ALA B 1 68 ? -18.109 -5.906 -7.949 1 98.38 68 ALA B C 1
ATOM 1406 O O . ALA B 1 68 ? -19.219 -6.445 -7.891 1 98.38 68 ALA B O 1
ATOM 1407 N N . ALA B 1 69 ? -17.906 -4.664 -7.676 1 98.69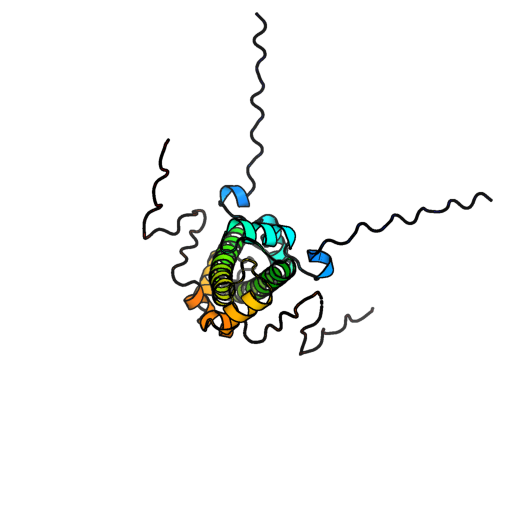 69 ALA B N 1
ATOM 1408 C CA . ALA B 1 69 ? -19.031 -3.801 -7.336 1 98.69 69 ALA B CA 1
ATOM 1409 C C . ALA B 1 69 ? -20.031 -3.705 -8.492 1 98.69 69 ALA B C 1
ATOM 1411 O O . ALA B 1 69 ? -21.234 -3.9 -8.312 1 98.69 69 ALA B O 1
ATOM 1412 N N . LYS B 1 70 ? -19.531 -3.461 -9.633 1 98.38 70 LYS B N 1
ATOM 1413 C CA . LYS B 1 70 ? -20.359 -3.338 -10.836 1 98.38 70 LYS B CA 1
ATOM 1414 C C . LYS B 1 70 ? -21.125 -4.629 -11.109 1 98.38 70 LYS B C 1
ATOM 1416 O O . LYS B 1 70 ? -22.312 -4.598 -11.445 1 98.38 70 LYS B O 1
ATOM 1421 N N . ASP B 1 71 ? -20.469 -5.707 -11.039 1 98.19 71 ASP B N 1
ATOM 1422 C CA . ASP B 1 71 ? -21.109 -7.008 -11.25 1 98.19 71 ASP B CA 1
ATOM 1423 C C . ASP B 1 71 ? -22.25 -7.23 -10.258 1 98.19 71 ASP B C 1
ATOM 1425 O O . ASP B 1 71 ? -23.172 -8 -10.531 1 98.19 71 ASP B O 1
ATOM 1429 N N . ASN B 1 72 ? -22.172 -6.496 -9.133 1 97.88 72 ASN B N 1
ATOM 1430 C CA . ASN B 1 72 ? -23.219 -6.586 -8.117 1 97.88 72 ASN B CA 1
ATOM 1431 C C . ASN B 1 72 ? -24.188 -5.41 -8.211 1 97.88 72 ASN B C 1
ATOM 1433 O O . ASN B 1 72 ? -24.969 -5.184 -7.293 1 97.88 72 ASN B O 1
ATOM 1437 N N . LYS B 1 73 ? -24 -4.672 -9.234 1 98.12 73 LYS B N 1
ATOM 1438 C CA . LYS B 1 73 ? -24.875 -3.551 -9.562 1 98.12 73 LYS B CA 1
ATOM 1439 C C . LYS B 1 73 ? -24.828 -2.484 -8.477 1 98.12 73 LYS B C 1
ATOM 1441 O O . LYS B 1 73 ? -25.875 -1.955 -8.07 1 98.12 73 LYS B O 1
ATOM 1446 N N . LYS B 1 74 ? -23.625 -2.314 -7.906 1 98.19 74 LYS B N 1
ATOM 1447 C CA . LYS B 1 74 ? -23.406 -1.261 -6.918 1 98.19 74 LYS B CA 1
ATOM 1448 C C . LYS B 1 74 ? -22.578 -0.124 -7.504 1 98.19 74 LYS B C 1
ATOM 1450 O O . LYS B 1 74 ? -21.672 -0.361 -8.312 1 98.19 74 LYS B O 1
ATOM 1455 N N . ILE B 1 75 ? -22.875 1.047 -7.008 1 98 75 ILE B N 1
ATOM 1456 C CA . ILE B 1 75 ? -22.109 2.209 -7.461 1 98 75 ILE B CA 1
ATOM 1457 C C . ILE B 1 75 ? -21.031 2.551 -6.441 1 98 75 ILE B C 1
ATOM 1459 O O . ILE B 1 75 ? -20.25 3.475 -6.652 1 98 75 ILE B O 1
ATOM 1463 N N . ILE B 1 76 ? -21.031 1.782 -5.223 1 98.62 76 ILE B N 1
ATOM 1464 C CA . ILE B 1 76 ? -20.109 2.016 -4.113 1 98.62 76 ILE B CA 1
ATOM 1465 C C . ILE B 1 76 ? -19.219 0.789 -3.908 1 98.62 76 ILE B C 1
ATOM 1467 O O . ILE B 1 76 ? -19.719 -0.344 -3.91 1 98.62 76 ILE B O 1
ATOM 1471 N N . ILE B 1 77 ? -17.953 0.964 -3.869 1 98.62 77 ILE B N 1
ATOM 1472 C CA . ILE B 1 77 ? -17.062 -0.107 -3.438 1 98.62 77 ILE B CA 1
ATOM 1473 C C . ILE B 1 77 ? -17.156 -0.273 -1.922 1 98.62 77 ILE B C 1
ATOM 1475 O O . ILE B 1 77 ? -16.797 0.638 -1.169 1 98.62 77 ILE B O 1
ATOM 1479 N N . MET B 1 78 ? -17.641 -1.354 -1.499 1 98.06 78 MET B N 1
ATOM 1480 C CA . MET B 1 78 ? -17.703 -1.749 -0.096 1 98.06 78 MET B CA 1
ATOM 1481 C C . MET B 1 78 ? -16.641 -2.801 0.224 1 98.06 78 MET B C 1
ATOM 1483 O O . MET B 1 78 ? -16.031 -3.361 -0.683 1 98.06 78 MET B O 1
ATOM 1487 N N . PRO B 1 79 ? -16.422 -3.037 1.562 1 96.75 79 PRO B N 1
ATOM 1488 C CA . PRO B 1 79 ? -15.406 -4.023 1.925 1 96.75 79 PRO B CA 1
ATOM 1489 C C . PRO B 1 79 ? -15.617 -5.371 1.236 1 96.75 79 PRO B C 1
ATOM 1491 O O . PRO B 1 79 ? -14.656 -6.016 0.826 1 96.75 79 PRO B O 1
ATOM 1494 N N . ARG B 1 80 ? -16.828 -5.715 1.077 1 96.12 80 ARG B N 1
ATOM 1495 C CA . ARG B 1 80 ? -17.109 -7.012 0.469 1 96.12 80 ARG B CA 1
ATOM 1496 C C . ARG B 1 80 ? -16.578 -7.07 -0.961 1 96.12 80 ARG B C 1
ATOM 1498 O O . ARG B 1 80 ? -16.109 -8.117 -1.414 1 96.12 80 ARG B O 1
ATOM 1505 N N . HIS B 1 81 ? -16.625 -5.996 -1.67 1 98.25 81 HIS B N 1
ATOM 1506 C CA . HIS B 1 81 ? -16.141 -5.973 -3.043 1 98.25 81 HIS B CA 1
ATOM 1507 C C . HIS B 1 81 ? -14.625 -6.152 -3.088 1 98.25 81 HIS B C 1
ATOM 1509 O O . HIS B 1 81 ? -14.094 -6.781 -4.008 1 98.25 81 HIS B O 1
ATOM 1515 N N . LEU B 1 82 ? -13.906 -5.594 -2.121 1 97.56 82 LEU B N 1
ATOM 1516 C CA . LEU B 1 82 ? -12.469 -5.832 -2.006 1 97.56 82 LEU B CA 1
ATOM 1517 C C . LEU B 1 82 ? -12.188 -7.301 -1.708 1 97.56 82 LEU B C 1
ATOM 1519 O O . LEU B 1 82 ? -11.305 -7.902 -2.322 1 97.56 82 LEU B O 1
ATOM 1523 N N . GLN B 1 83 ? -12.93 -7.801 -0.752 1 95.25 83 GLN B N 1
ATOM 1524 C CA . GLN B 1 83 ? -12.75 -9.195 -0.373 1 95.25 83 GLN B CA 1
ATOM 1525 C C . GLN B 1 83 ? -12.977 -10.125 -1.565 1 95.25 83 GLN B C 1
ATOM 1527 O O . GLN B 1 83 ? -12.188 -11.047 -1.797 1 95.25 83 GLN B O 1
ATOM 1532 N N . LEU B 1 84 ? -14.031 -9.844 -2.287 1 95.38 84 LEU B N 1
ATOM 1533 C CA . LEU B 1 84 ? -14.344 -10.648 -3.461 1 95.38 84 LEU B CA 1
ATOM 1534 C C . LEU B 1 84 ? -13.25 -10.523 -4.516 1 95.38 84 LEU B C 1
ATOM 1536 O O . LEU B 1 84 ? -12.836 -11.516 -5.109 1 95.38 84 LEU B O 1
ATOM 1540 N N . ALA B 1 85 ? -12.797 -9.297 -4.762 1 97.5 85 ALA B N 1
ATOM 1541 C CA . ALA B 1 85 ? -11.742 -9.047 -5.73 1 97.5 85 ALA B CA 1
ATOM 1542 C C . ALA B 1 85 ? -10.484 -9.844 -5.395 1 97.5 85 ALA B C 1
ATOM 1544 O O . ALA B 1 85 ? -9.891 -10.484 -6.27 1 97.5 85 ALA B O 1
ATOM 1545 N N . ILE B 1 86 ? -10.141 -9.836 -4.152 1 96.31 86 ILE B N 1
ATOM 1546 C CA . ILE B 1 86 ? -8.914 -10.492 -3.695 1 96.31 86 ILE B CA 1
ATOM 1547 C C . ILE B 1 86 ? -9.086 -12.008 -3.768 1 96.31 86 ILE B C 1
ATOM 1549 O O . ILE B 1 86 ? -8.203 -12.711 -4.27 1 96.31 86 ILE B O 1
ATOM 1553 N N . ARG B 1 87 ? -10.188 -12.516 -3.305 1 94.38 87 ARG B N 1
ATOM 1554 C CA . ARG B 1 87 ? -10.43 -13.953 -3.275 1 94.38 87 ARG B CA 1
ATOM 1555 C C . ARG B 1 87 ? -10.5 -14.523 -4.688 1 94.38 87 ARG B C 1
ATOM 1557 O O . ARG B 1 87 ? -10.062 -15.656 -4.93 1 94.38 87 ARG B O 1
ATOM 1564 N N . ASN B 1 88 ? -11 -13.758 -5.605 1 96 88 ASN B N 1
ATOM 1565 C CA . ASN B 1 88 ? -11.242 -14.266 -6.953 1 96 88 ASN B CA 1
ATOM 1566 C C . ASN B 1 88 ? -10.008 -14.125 -7.836 1 96 88 ASN B C 1
ATOM 1568 O O . ASN B 1 88 ? -9.945 -14.703 -8.922 1 96 88 ASN B O 1
ATOM 1572 N N . ASP B 1 89 ? -9.117 -13.305 -7.441 1 96.56 89 ASP B N 1
ATOM 1573 C CA . ASP B 1 89 ? -7.863 -13.188 -8.18 1 96.56 89 ASP B CA 1
ATOM 1574 C C . ASP B 1 89 ? -6.832 -14.195 -7.676 1 96.56 89 ASP B C 1
ATOM 1576 O O . ASP B 1 89 ? -6.414 -14.133 -6.516 1 96.56 89 ASP B O 1
ATOM 1580 N N . GLU B 1 90 ? -6.371 -14.992 -8.516 1 95.38 90 GLU B N 1
ATOM 1581 C CA . GLU B 1 90 ? -5.504 -16.109 -8.125 1 95.38 90 GLU B CA 1
ATOM 1582 C C . GLU B 1 90 ? -4.227 -15.594 -7.461 1 95.38 90 GLU B C 1
ATOM 1584 O O . GLU B 1 90 ? -3.826 -16.094 -6.406 1 95.38 90 GLU B O 1
ATOM 1589 N N . LYS B 1 91 ? -3.553 -14.648 -8.055 1 94.44 91 LYS B N 1
ATOM 1590 C CA . LYS B 1 91 ? -2.293 -14.125 -7.531 1 94.44 91 LYS B CA 1
ATOM 1591 C C . LYS B 1 91 ? -2.502 -13.438 -6.184 1 94.44 91 LYS B C 1
ATOM 1593 O O . LYS B 1 91 ? -1.768 -13.703 -5.23 1 94.44 91 LYS B O 1
ATOM 1598 N N . LEU B 1 92 ? -3.535 -12.656 -6.141 1 95.12 92 LEU B N 1
ATOM 1599 C CA . LEU B 1 92 ? -3.82 -11.93 -4.906 1 95.12 92 LEU B CA 1
ATOM 1600 C C . LEU B 1 92 ? -4.277 -12.883 -3.811 1 95.12 92 LEU B C 1
ATOM 1602 O O . LEU B 1 92 ? -3.873 -12.75 -2.654 1 95.12 92 LEU B O 1
ATOM 1606 N N . ASN B 1 93 ? -5.078 -13.766 -4.133 1 94.62 93 ASN B N 1
ATOM 1607 C CA . ASN B 1 93 ? -5.574 -14.742 -3.168 1 94.62 93 ASN B CA 1
ATOM 1608 C C . ASN B 1 93 ? -4.434 -15.516 -2.52 1 94.62 93 ASN B C 1
ATOM 1610 O O . ASN B 1 93 ? -4.434 -15.727 -1.305 1 94.62 93 ASN B O 1
ATOM 1614 N N . LYS B 1 94 ? -3.533 -15.945 -3.275 1 93.38 94 LYS B N 1
ATOM 1615 C CA . LYS B 1 94 ? -2.391 -16.688 -2.752 1 93.38 94 LYS B CA 1
ATOM 1616 C C . LYS B 1 94 ? -1.509 -15.805 -1.879 1 93.38 94 LYS B C 1
ATOM 1618 O O . LYS B 1 94 ? -1.038 -16.234 -0.824 1 93.38 94 LYS B O 1
ATOM 1623 N N . LEU B 1 95 ? -1.301 -14.641 -2.352 1 92 95 LEU B N 1
ATOM 1624 C CA . LEU B 1 95 ? -0.429 -13.703 -1.647 1 92 95 LEU B CA 1
ATOM 1625 C C . LEU B 1 95 ? -1.036 -13.297 -0.31 1 92 95 LEU B C 1
ATOM 1627 O O . LEU B 1 95 ? -0.315 -13.102 0.671 1 92 95 LEU B O 1
ATOM 1631 N N . LEU B 1 96 ? -2.314 -13.203 -0.297 1 92.56 96 LEU B N 1
ATOM 1632 C CA . LEU B 1 96 ? -2.984 -12.695 0.897 1 92.56 96 LEU B CA 1
ATOM 1633 C C . LEU B 1 96 ? -3.689 -13.82 1.644 1 92.56 96 LEU B C 1
ATOM 1635 O O . LEU B 1 96 ? -4.625 -13.578 2.41 1 92.56 96 LEU B O 1
ATOM 1639 N N . GLU B 1 97 ? -3.227 -14.961 1.246 1 85.75 97 GLU B N 1
ATOM 1640 C CA . GLU B 1 97 ? -3.801 -16.125 1.909 1 85.75 97 GLU B CA 1
ATOM 1641 C C . GLU B 1 97 ? -3.539 -16.094 3.412 1 85.75 97 GLU B C 1
ATOM 1643 O O . GLU B 1 97 ? -2.406 -15.875 3.846 1 85.75 97 GLU B O 1
ATOM 1648 N N . GLY B 1 98 ? -4.594 -16.141 4.176 1 72.94 98 GLY B N 1
ATOM 1649 C CA . GLY B 1 98 ? -4.445 -16.203 5.621 1 72.94 98 GLY B CA 1
ATOM 1650 C C . GLY B 1 98 ? -4.562 -14.852 6.301 1 72.94 98 GLY B C 1
ATOM 1651 O O . GLY B 1 98 ? -4.469 -14.758 7.527 1 72.94 98 GLY B O 1
ATOM 1652 N N . VAL B 1 99 ? -4.535 -13.844 5.43 1 68.31 99 VAL B N 1
ATOM 1653 C CA . VAL B 1 99 ? -4.695 -12.523 6.027 1 68.31 99 VAL B CA 1
ATOM 1654 C C . VAL B 1 99 ? -6.156 -12.305 6.41 1 68.31 99 VAL B C 1
ATOM 1656 O O . VAL B 1 99 ? -7.055 -12.469 5.582 1 68.31 99 VAL B O 1
ATOM 1659 N N . THR B 1 100 ? -6.543 -12.625 7.652 1 63.19 100 THR B N 1
ATOM 1660 C CA . THR B 1 100 ? -7.898 -12.297 8.078 1 63.19 100 THR B CA 1
ATOM 1661 C C . THR B 1 100 ? -8.039 -10.797 8.305 1 63.19 100 THR B C 1
ATOM 1663 O O . THR B 1 100 ? -7.484 -10.25 9.258 1 63.19 100 THR B O 1
ATOM 1666 N N . ILE B 1 101 ? -8.32 -10.078 7.219 1 57.62 101 ILE B N 1
ATOM 1667 C CA . ILE B 1 101 ? -8.531 -8.648 7.414 1 57.62 101 ILE B CA 1
ATOM 1668 C C . ILE B 1 101 ? -9.914 -8.414 8.031 1 57.62 101 ILE B C 1
ATOM 1670 O O . ILE B 1 101 ? -10.93 -8.75 7.422 1 57.62 101 ILE B O 1
ATOM 1674 N N . ALA B 1 102 ? -10.242 -8.609 9.336 1 45.44 102 ALA B N 1
ATOM 1675 C CA . ALA B 1 102 ? -11.531 -8.492 10.008 1 45.44 102 ALA B CA 1
ATOM 1676 C C . ALA B 1 102 ? -12.25 -7.207 9.594 1 45.44 102 ALA B C 1
ATOM 1678 O O . ALA B 1 102 ? -11.609 -6.168 9.398 1 45.44 102 ALA B O 1
ATOM 1679 N N . GLN B 1 103 ? -13.469 -7.145 9.047 1 44.59 103 GLN B N 1
ATOM 1680 C CA . GLN B 1 103 ? -14.375 -6.039 8.758 1 44.59 103 GLN B CA 1
ATOM 1681 C C . GLN B 1 103 ? -14.102 -4.848 9.672 1 44.59 103 GLN B C 1
ATOM 1683 O O . GLN B 1 103 ? -12.945 -4.582 10.016 1 44.59 103 GLN B O 1
ATOM 1688 N N . GLY B 1 104 ? -15.078 -4.285 10.664 1 32.06 104 GLY B N 1
ATOM 1689 C CA . GLY B 1 104 ? -15.508 -3.475 11.789 1 32.06 104 GLY B CA 1
ATOM 1690 C C . GLY B 1 104 ? -14.922 -3.924 13.109 1 32.06 104 GLY B C 1
ATOM 1691 O O . GLY B 1 104 ? -15.523 -3.725 14.164 1 32.06 104 GLY B O 1
ATOM 1692 N N . GLY B 1 105 ? -13.156 -4.68 13.227 1 36.34 105 GLY B N 1
ATOM 1693 C CA . GLY B 1 105 ? -12.406 -5.762 13.844 1 36.34 105 GLY B CA 1
ATOM 1694 C C . GLY B 1 105 ? -10.992 -5.887 13.312 1 36.34 105 GLY B C 1
ATOM 1695 O O . GLY B 1 105 ? -10.789 -5.977 12.094 1 36.34 105 GLY B O 1
ATOM 1696 N N . VAL B 1 106 ? -9.719 -5.645 13.758 1 37.75 106 VAL B N 1
ATOM 1697 C CA . VAL B 1 106 ? -8.281 -5.82 13.891 1 37.75 106 VAL B CA 1
ATOM 1698 C C . VAL B 1 106 ? -7.949 -7.309 14.008 1 37.75 106 VAL B C 1
ATOM 1700 O O . VAL B 1 106 ? -6.949 -7.777 13.461 1 37.75 106 VAL B O 1
ATOM 1703 N N . PRO B 1 107 ? -8.297 -8.336 14.844 1 33.78 107 PRO B N 1
ATOM 1704 C CA . PRO B 1 107 ? -7.406 -9.492 14.961 1 33.78 107 PRO B CA 1
ATOM 1705 C C . PRO B 1 107 ? -7.258 -10.258 13.648 1 33.78 107 PRO B C 1
ATOM 1707 O O . PRO B 1 107 ? -8.258 -10.578 12.992 1 33.78 107 PRO B O 1
ATOM 1710 N N . MET B 1 108 ? -7.09 -10.273 12.68 1 32.41 108 MET B N 1
ATOM 1711 C CA . MET B 1 108 ? -7.301 -11.625 12.18 1 32.41 108 MET B CA 1
ATOM 1712 C C . MET B 1 108 ? -6.551 -12.648 13.031 1 32.41 108 MET B C 1
ATOM 1714 O O . MET B 1 108 ? -5.336 -12.539 13.203 1 32.41 108 MET B O 1
ATOM 1718 N N . PRO B 1 109 ? -7.062 -13.844 13.844 1 31.83 109 PRO B N 1
ATOM 1719 C CA . PRO B 1 109 ? -6.934 -14.812 14.945 1 31.83 109 PRO B CA 1
ATOM 1720 C C . PRO B 1 109 ? -5.688 -15.68 14.812 1 31.83 109 PRO B C 1
ATOM 1722 O O . PRO B 1 109 ? -5.027 -15.977 15.812 1 31.83 109 PRO B O 1
ATOM 1725 N N . THR B 1 110 ? -5.523 -16.812 14.031 1 34.12 110 THR B N 1
ATOM 1726 C CA . THR B 1 110 ? -5.457 -18.078 14.773 1 34.12 110 THR B CA 1
ATOM 1727 C C . THR B 1 110 ? -4.355 -18.016 15.828 1 34.12 110 THR B C 1
ATOM 1729 O O . THR B 1 110 ? -4.457 -18.672 16.875 1 34.12 110 THR B O 1
ATOM 1732 N N . ASP B 1 111 ? -3.018 -18.047 15.562 1 31.33 111 ASP B N 1
ATOM 1733 C CA . ASP B 1 111 ? -2.162 -18.25 16.734 1 31.33 111 ASP B CA 1
ATOM 1734 C C . ASP B 1 111 ? -1.953 -16.938 17.5 1 31.33 111 ASP B C 1
ATOM 1736 O O . ASP B 1 111 ? -1.876 -15.867 16.891 1 31.33 111 ASP B O 1
ATOM 1740 N N . PRO B 1 112 ? -2.039 -16.969 19.031 1 30.19 112 PRO B N 1
ATOM 1741 C CA . PRO B 1 112 ? -1.981 -15.969 20.109 1 30.19 112 PRO B CA 1
ATOM 1742 C C . PRO B 1 112 ? -1.06 -14.797 19.781 1 30.19 112 PRO B C 1
ATOM 1744 O O . PRO B 1 112 ? -0.123 -14.945 18.984 1 30.19 112 PRO B O 1
ATOM 1747 N N . PRO B 1 113 ? -1.376 -13.625 20.312 1 32.53 113 PRO B N 1
ATOM 1748 C CA . PRO B 1 113 ? -0.657 -12.422 20.75 1 32.53 113 PRO B CA 1
ATOM 1749 C C . PRO B 1 113 ? 0.587 -12.75 21.562 1 32.53 113 PRO B C 1
ATOM 1751 O O . PRO B 1 113 ? 0.503 -13.484 22.562 1 32.53 113 PRO B O 1
ATOM 1754 N N . ALA B 1 114 ? 1.8 -13.062 21.438 1 27.81 114 ALA B N 1
ATOM 1755 C CA . ALA B 1 114 ? 2.643 -13.227 22.625 1 27.81 114 ALA B CA 1
ATOM 1756 C C . ALA B 1 114 ? 2.398 -12.109 23.625 1 27.81 114 ALA B C 1
ATOM 1758 O O . ALA B 1 114 ? 2.193 -10.953 23.25 1 27.81 114 ALA B O 1
ATOM 1759 N N . PRO B 1 115 ? 2.045 -12.219 25.047 1 25.33 115 PRO B N 1
ATOM 1760 C CA . PRO B 1 115 ? 1.74 -11.406 26.234 1 25.33 115 PRO B CA 1
ATOM 1761 C C . PRO B 1 115 ? 2.59 -10.141 26.312 1 25.33 115 PRO B C 1
ATOM 1763 O O . PRO B 1 115 ? 3.705 -10.109 25.797 1 25.33 115 PRO B O 1
ATOM 1766 N N . ALA B 1 116 ? 2.055 -9.109 26.828 1 26.56 116 ALA B N 1
ATOM 1767 C CA . ALA B 1 116 ? 2.775 -7.992 27.422 1 26.56 116 ALA B CA 1
ATOM 1768 C C . ALA B 1 116 ? 3.662 -8.469 28.578 1 26.56 116 ALA B C 1
ATOM 1770 O O . ALA B 1 116 ? 3.193 -9.141 29.484 1 26.56 116 ALA B O 1
ATOM 1771 N N . PRO B 1 117 ? 4.859 -8.773 28.578 1 21.23 117 PRO B N 1
ATOM 1772 C CA . PRO B 1 117 ? 5.379 -8.797 29.953 1 21.23 117 PRO B CA 1
ATOM 1773 C C . PRO B 1 117 ? 5.18 -7.473 30.672 1 21.23 117 PRO B C 1
ATOM 1775 O O . PRO B 1 117 ? 5.473 -6.41 30.125 1 21.23 117 PRO B O 1
ATOM 1778 N N . LEU B 1 118 ? 4.016 -7.191 31.562 1 18.41 118 LEU B N 1
ATOM 1779 C CA . LEU B 1 118 ? 3.91 -6.375 32.75 1 18.41 118 LEU B CA 1
ATOM 1780 C C . LEU B 1 118 ? 5.25 -6.309 33.5 1 18.41 118 LEU B C 1
ATOM 1782 O O . LEU B 1 118 ? 5.797 -7.34 33.875 1 18.41 118 LEU B O 1
ATOM 1786 N N . PHE B 1 119 ? 6.039 -5.227 33.312 1 19.25 119 PHE B N 1
ATOM 1787 C CA . PHE B 1 119 ? 6.738 -4.902 34.562 1 19.25 119 PHE B CA 1
ATOM 1788 C C . PHE B 1 119 ? 5.773 -4.332 35.594 1 19.25 119 PHE B C 1
ATOM 1790 O O . PHE B 1 119 ? 4.777 -3.695 35.219 1 19.25 119 PHE B O 1
#